Protein AF-A0A8J1V0T8-F1 (afdb_monomer)

InterPro domains:
  IPR032675 Leucine-rich repeat domain superfamily [G3DSA:3.80.10.10] (2-224)

Solvent-accessible surface area (backbone atoms only — not comparable to full-atom values): 11042 Å² total; per-residue (Å²): 127,80,74,73,90,74,72,91,70,73,54,77,48,78,46,81,47,72,67,33,74,65,54,63,80,52,78,72,51,60,37,37,42,37,42,39,40,34,48,22,57,36,51,40,60,49,50,54,42,52,37,38,40,38,41,39,41,34,50,22,54,38,51,34,52,46,49,52,44,52,35,40,39,36,42,37,42,35,51,21,59,38,48,36,51,46,51,54,50,55,36,40,41,37,43,38,40,34,49,25,59,44,60,42,63,50,52,58,49,50,38,40,41,37,43,36,41,34,52,23,64,47,48,54,58,49,47,48,43,51,34,40,41,38,42,38,42,34,52,20,61,41,50,35,52,47,52,52,44,54,34,40,40,37,41,38,42,34,51,20,56,41,51,38,54,48,51,53,46,51,37,41,39,38,40,37,40,34,49,18,60,41,52,34,55,46,54,57,45,51,36,40,39,38,41,38,41,34,49,18,50,47,80,53,62,80,54,75,74,68,69,47,80,46,78,47,83,43,73,52,52,79,79,127

Sequence (224 aa):
MPLPDIPPWRQYLTILLLSNASTPDIPPWRQYLTILLLSNASTPDIPPWRQYLTILLLSNASTPDIPPWRQYLTILLLSNASTPDIPPWRQYLTILLLSNASMPDIPPWTQYLTILLLSNASTPDIPLWRQYLTILLLNNASTPDIPPWTQYLTILLLSNASTPDIPPWRQYLTILLLSNASTPDIPPWRQYLTILLLSNASTPDIPPWRQYLTNLLLSNASTR

Nearest PDB structures (foldseek):
  5awf-assembly1_B  TM=2.186E-01  e=8.336E+00  Escherichia coli K-12

Radius of gyration: 19.91 Å; Cα contacts (8 Å, |Δi|>4): 647; chains: 1; bounding box: 46×31×64 Å

pLDDT: mean 73.82, std 11.01, range [31.2, 89.56]

Structure (mmCIF, N/CA/C/O backbone):
data_AF-A0A8J1V0T8-F1
#
_entry.id   AF-A0A8J1V0T8-F1
#
loop_
_atom_site.group_PDB
_atom_site.id
_atom_site.type_symbol
_atom_site.label_atom_id
_atom_site.label_alt_id
_atom_site.label_comp_id
_atom_site.label_asym_id
_atom_site.label_entity_id
_atom_site.label_seq_id
_atom_site.pdbx_PDB_ins_code
_atom_site.Cartn_x
_atom_site.Cartn_y
_atom_site.Cartn_z
_atom_site.occupancy
_atom_site.B_iso_or_equiv
_atom_site.auth_seq_id
_atom_site.auth_comp_id
_atom_site.auth_asym_id
_atom_site.auth_atom_id
_atom_site.pdbx_PDB_model_num
ATOM 1 N N . MET A 1 1 ? 24.627 4.410 -25.946 1.00 34.97 1 MET A N 1
ATOM 2 C CA . MET A 1 1 ? 25.014 3.127 -26.574 1.00 34.97 1 MET A CA 1
ATOM 3 C C . MET A 1 1 ? 23.747 2.285 -26.638 1.00 34.97 1 MET A C 1
ATOM 5 O O . MET A 1 1 ? 23.147 2.112 -25.584 1.00 34.97 1 MET A O 1
ATOM 9 N N . PRO A 1 2 ? 23.246 1.901 -27.825 1.00 41.16 2 PRO A N 1
ATOM 10 C CA . PRO A 1 2 ? 22.013 1.119 -27.917 1.00 41.16 2 PRO A CA 1
ATOM 11 C C . PRO A 1 2 ? 22.216 -0.258 -27.270 1.00 41.16 2 PRO A C 1
ATOM 13 O O . PRO A 1 2 ? 23.318 -0.809 -27.331 1.00 41.16 2 PRO A O 1
ATOM 16 N N . LEU A 1 3 ? 21.173 -0.789 -26.621 1.00 49.34 3 LEU A N 1
ATOM 17 C CA . LEU A 1 3 ? 21.166 -2.180 -26.161 1.00 49.34 3 LEU A CA 1
ATOM 18 C C . LEU A 1 3 ? 21.392 -3.089 -27.386 1.00 49.34 3 LEU A C 1
ATOM 20 O O . LEU A 1 3 ? 20.772 -2.846 -28.422 1.00 49.34 3 LEU A O 1
ATOM 24 N N . PRO A 1 4 ? 22.276 -4.103 -27.310 1.00 51.56 4 PRO A N 1
ATOM 25 C CA . PRO A 1 4 ? 22.381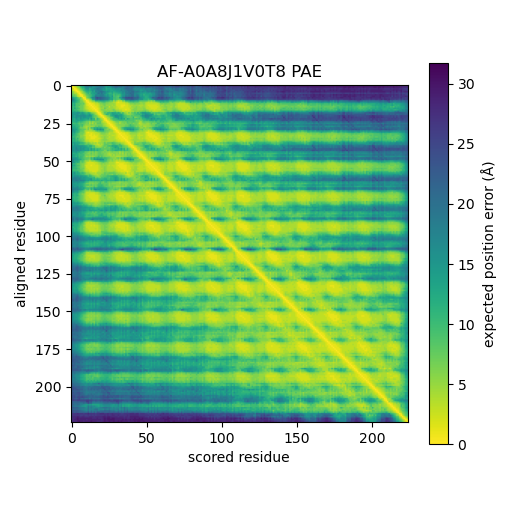 -5.103 -28.369 1.00 51.56 4 PRO A CA 1
ATOM 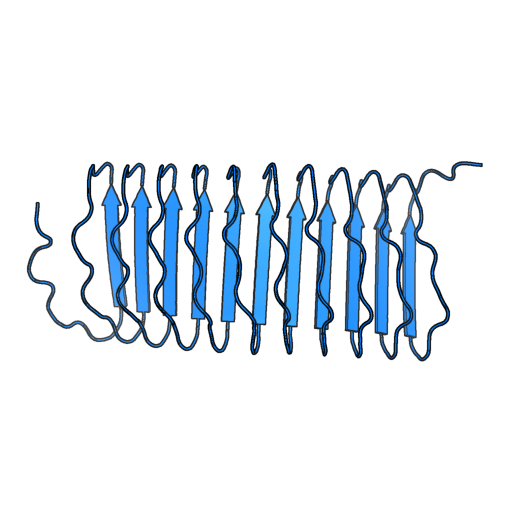26 C C . PRO A 1 4 ? 21.017 -5.776 -28.571 1.00 51.56 4 PRO A C 1
ATOM 28 O O . PRO A 1 4 ? 20.301 -5.973 -27.589 1.00 51.56 4 PRO A O 1
ATOM 31 N N . ASP A 1 5 ? 20.670 -6.122 -29.818 1.00 50.19 5 ASP A N 1
ATOM 32 C CA . ASP A 1 5 ? 19.409 -6.795 -30.163 1.00 50.19 5 ASP A CA 1
ATOM 33 C C . ASP A 1 5 ? 19.173 -7.992 -29.233 1.00 50.19 5 ASP A C 1
ATOM 35 O O . ASP A 1 5 ? 19.843 -9.024 -29.323 1.00 50.19 5 ASP A O 1
ATOM 39 N N . ILE A 1 6 ? 18.240 -7.834 -28.290 1.00 56.62 6 ILE A N 1
ATOM 40 C CA . ILE A 1 6 ? 17.937 -8.852 -27.288 1.00 56.62 6 ILE A CA 1
ATOM 41 C C . ILE A 1 6 ? 17.036 -9.890 -27.971 1.00 56.62 6 ILE A C 1
ATOM 43 O O . ILE A 1 6 ? 15.922 -9.540 -28.377 1.00 56.62 6 ILE A O 1
ATOM 47 N N . PRO A 1 7 ? 17.455 -11.165 -28.101 1.00 55.12 7 PRO A N 1
ATOM 48 C CA . PRO A 1 7 ? 16.582 -12.192 -28.650 1.00 55.12 7 PRO A CA 1
ATOM 49 C C . PRO A 1 7 ? 15.299 -12.304 -27.811 1.00 55.12 7 PRO A C 1
ATOM 51 O O . PRO A 1 7 ? 15.305 -11.966 -26.626 1.00 55.12 7 PRO A O 1
ATOM 54 N N . PRO A 1 8 ? 14.180 -12.791 -28.370 1.00 54.75 8 PRO A N 1
ATOM 55 C CA . PRO A 1 8 ? 12.944 -12.955 -27.618 1.00 54.75 8 PRO A CA 1
ATOM 56 C C . PRO A 1 8 ? 13.091 -14.116 -26.624 1.00 54.75 8 PRO A C 1
ATOM 58 O O . PRO A 1 8 ? 12.625 -15.229 -26.883 1.00 54.75 8 PRO A O 1
ATOM 61 N N . TRP A 1 9 ? 13.749 -13.895 -25.483 1.00 55.31 9 TRP A N 1
ATOM 62 C CA . TRP A 1 9 ? 13.723 -14.881 -24.413 1.00 55.31 9 TRP A CA 1
ATOM 63 C C . TRP A 1 9 ? 12.340 -14.898 -23.769 1.00 55.31 9 TRP A C 1
ATOM 65 O O . TRP A 1 9 ? 11.585 -13.926 -23.768 1.00 55.31 9 TRP A O 1
ATOM 75 N N . ARG A 1 10 ? 11.932 -16.081 -23.318 1.00 61.25 10 ARG A N 1
ATOM 76 C CA . ARG A 1 10 ? 10.531 -16.325 -22.956 1.00 61.25 10 ARG A CA 1
ATOM 77 C C . ARG A 1 10 ? 10.289 -16.393 -21.455 1.00 61.25 10 ARG A C 1
ATOM 79 O O . ARG A 1 10 ? 9.127 -16.451 -21.071 1.00 61.25 10 ARG A O 1
ATOM 86 N N . GLN A 1 11 ? 11.344 -16.377 -20.637 1.00 70.88 11 GLN A N 1
ATOM 87 C CA . GLN A 1 11 ? 11.239 -16.690 -19.210 1.00 70.88 11 GLN A CA 1
ATOM 88 C C . GLN A 1 11 ? 11.793 -15.583 -18.303 1.00 70.88 11 GLN A C 1
ATOM 90 O O . GLN A 1 11 ? 11.005 -14.895 -17.663 1.00 70.88 11 GLN A O 1
ATOM 95 N N . TYR A 1 12 ? 13.104 -15.329 -18.290 1.00 77.44 12 TYR A N 1
ATOM 96 C CA . TYR A 1 12 ? 13.721 -14.371 -17.359 1.00 77.44 12 TYR A CA 1
ATOM 97 C C . TYR A 1 12 ? 14.593 -13.355 -18.095 1.00 77.44 12 TYR A C 1
ATOM 99 O O . TYR A 1 12 ? 15.420 -13.747 -18.916 1.00 77.44 12 TYR A O 1
ATOM 107 N N . LEU A 1 13 ? 14.413 -12.070 -17.792 1.00 79.31 13 LEU A N 1
ATOM 108 C CA . LEU A 1 13 ? 15.275 -10.985 -18.254 1.00 79.31 13 LEU A CA 1
ATOM 109 C C . LEU A 1 13 ? 15.680 -10.116 -17.065 1.00 79.31 13 LEU A C 1
ATOM 111 O O . LEU A 1 13 ? 14.826 -9.671 -16.301 1.00 79.31 13 LEU A O 1
ATOM 115 N N . THR A 1 14 ? 16.977 -9.847 -16.950 1.00 83.25 14 THR A N 1
ATOM 116 C CA . THR A 1 14 ? 17.525 -8.882 -15.995 1.00 83.25 14 THR A CA 1
ATOM 117 C C . THR A 1 14 ? 18.256 -7.798 -16.768 1.00 83.25 14 THR A C 1
ATOM 119 O O . THR A 1 14 ? 19.104 -8.101 -17.605 1.00 83.25 14 THR A O 1
ATOM 122 N N . ILE A 1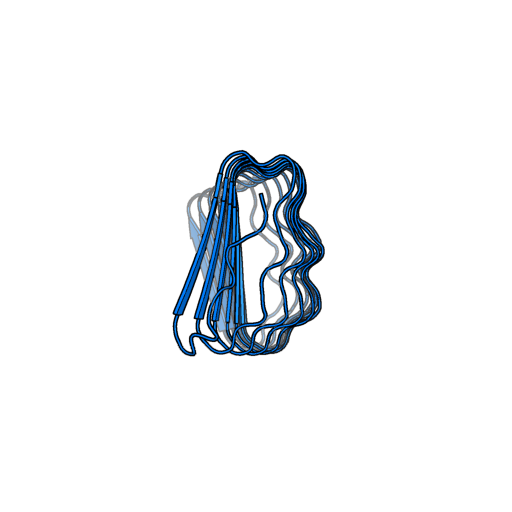 15 ? 17.935 -6.543 -16.477 1.00 79.81 15 ILE A N 1
ATOM 123 C CA . ILE A 1 15 ? 18.552 -5.361 -17.075 1.00 79.81 15 ILE A CA 1
ATOM 124 C C . ILE A 1 15 ? 19.259 -4.592 -15.966 1.00 79.81 15 ILE A C 1
ATOM 126 O O . ILE A 1 15 ? 18.649 -4.278 -14.947 1.00 79.81 15 ILE A O 1
ATOM 130 N N . LEU A 1 16 ? 20.540 -4.292 -16.176 1.00 83.31 16 LEU A N 1
ATOM 131 C CA . LEU A 1 16 ? 21.367 -3.494 -15.277 1.00 83.31 16 LEU A CA 1
ATOM 132 C C . LEU A 1 16 ? 21.910 -2.286 -16.038 1.00 83.31 16 LEU A C 1
ATOM 134 O O . LEU A 1 16 ? 22.607 -2.457 -17.037 1.00 83.31 16 LEU A O 1
ATOM 138 N N . LEU A 1 17 ? 21.618 -1.080 -15.552 1.00 77.81 17 LEU A N 1
ATOM 139 C CA . LEU A 1 17 ? 22.118 0.171 -16.121 1.00 77.81 17 LEU A CA 1
ATOM 140 C C . LEU A 1 17 ? 22.747 1.031 -15.019 1.00 77.81 17 LEU A C 1
ATOM 142 O O . LEU A 1 17 ? 22.107 1.355 -14.016 1.00 77.81 17 LEU A O 1
ATOM 146 N N . LEU A 1 18 ? 24.010 1.395 -15.230 1.00 79.50 18 LEU A N 1
ATOM 147 C CA . LEU A 1 18 ? 24.862 2.116 -14.286 1.00 79.50 18 LEU A CA 1
ATOM 148 C C . LEU A 1 18 ? 25.270 3.462 -14.888 1.00 79.50 18 LEU A C 1
ATOM 150 O O . LEU A 1 18 ? 25.819 3.484 -15.988 1.00 79.50 18 LEU A O 1
ATOM 154 N N . SER A 1 19 ? 25.061 4.552 -14.148 1.00 72.50 19 SER A N 1
ATOM 155 C CA . SER A 1 19 ? 25.660 5.868 -14.420 1.00 72.50 19 SER A CA 1
ATOM 156 C C . SER A 1 19 ? 25.412 6.410 -15.836 1.00 72.50 19 SER A C 1
ATOM 158 O O . SER A 1 19 ? 26.300 6.998 -16.453 1.00 72.50 19 SER A O 1
ATOM 160 N N . ASN A 1 20 ? 24.203 6.221 -16.365 1.00 64.31 20 ASN A N 1
ATOM 161 C CA . ASN A 1 20 ? 23.814 6.708 -17.681 1.00 64.31 20 ASN A CA 1
ATOM 162 C C . ASN A 1 20 ? 23.100 8.065 -17.598 1.00 64.31 20 ASN A C 1
ATOM 164 O O . ASN A 1 20 ? 22.261 8.313 -16.729 1.00 64.31 20 ASN A O 1
ATOM 168 N N . ALA A 1 21 ? 23.390 8.934 -18.571 1.00 55.94 21 ALA A N 1
ATOM 169 C CA . ALA A 1 21 ? 22.631 10.169 -18.774 1.00 55.94 21 ALA A CA 1
ATOM 170 C C . ALA A 1 21 ? 21.204 9.877 -19.282 1.00 55.94 21 ALA A C 1
ATOM 172 O O . ALA A 1 21 ? 20.248 10.522 -18.851 1.00 55.94 21 ALA A O 1
ATOM 173 N N . SER A 1 22 ? 21.071 8.871 -20.154 1.00 55.91 22 SER A N 1
ATOM 174 C CA . SER A 1 22 ? 19.808 8.330 -20.657 1.00 55.91 22 SER A CA 1
ATOM 175 C C . SER A 1 22 ? 19.930 6.828 -20.905 1.00 55.91 22 SER A C 1
ATOM 177 O O . SER A 1 22 ? 21.005 6.299 -21.199 1.00 55.91 22 SER A O 1
ATOM 179 N N . THR A 1 23 ? 18.817 6.128 -20.755 1.00 56.41 23 THR A N 1
ATOM 180 C CA . THR A 1 23 ? 18.730 4.668 -20.825 1.00 56.41 23 THR A CA 1
ATOM 181 C C . THR A 1 23 ? 17.973 4.260 -22.097 1.00 56.41 23 THR A C 1
ATOM 183 O O . THR A 1 23 ? 17.084 4.997 -22.517 1.00 56.41 23 THR A O 1
ATOM 186 N N . PRO A 1 24 ? 18.340 3.156 -22.777 1.00 59.44 24 PRO A N 1
ATOM 187 C CA . PRO A 1 24 ? 17.661 2.749 -24.006 1.00 59.44 24 PRO A CA 1
ATOM 188 C C . PRO A 1 24 ? 16.328 2.047 -23.710 1.00 59.44 24 PRO A C 1
ATOM 190 O O . PRO A 1 24 ? 16.180 1.438 -22.648 1.00 59.44 24 PRO A O 1
ATOM 193 N N . ASP A 1 25 ? 15.404 2.086 -24.676 1.00 64.44 25 ASP A N 1
ATOM 194 C CA . ASP A 1 25 ? 14.093 1.435 -24.574 1.00 64.44 25 ASP A CA 1
ATOM 195 C C . ASP A 1 25 ? 14.219 -0.060 -24.267 1.00 64.44 25 ASP A C 1
ATOM 197 O O . ASP A 1 25 ? 15.023 -0.792 -24.857 1.00 64.44 25 ASP A O 1
ATOM 201 N N . ILE A 1 26 ? 13.385 -0.523 -23.339 1.00 66.94 26 ILE A N 1
ATOM 202 C CA . ILE A 1 26 ? 13.341 -1.922 -22.924 1.00 66.94 26 ILE A CA 1
ATOM 203 C C . ILE A 1 26 ? 12.319 -2.660 -23.811 1.00 66.94 26 ILE A C 1
ATOM 205 O O . ILE A 1 26 ? 11.190 -2.190 -23.958 1.00 66.94 26 ILE A O 1
ATOM 209 N N . PRO A 1 27 ? 12.654 -3.821 -24.408 1.00 65.81 27 PRO A N 1
ATOM 210 C CA . PRO A 1 27 ? 11.703 -4.578 -25.219 1.00 65.81 27 PRO A CA 1
ATOM 211 C C . PRO A 1 27 ? 10.632 -5.276 -24.357 1.00 65.81 27 PRO A C 1
ATOM 213 O O . PRO A 1 27 ? 10.896 -5.656 -23.213 1.00 65.81 27 PRO A O 1
ATOM 216 N N . PRO A 1 28 ? 9.419 -5.512 -24.895 1.00 65.06 28 PRO A N 1
ATOM 217 C CA . PRO A 1 28 ? 8.331 -6.136 -24.147 1.00 65.06 28 PRO A CA 1
ATOM 218 C C . PRO A 1 28 ? 8.666 -7.570 -23.720 1.00 65.06 28 PRO A C 1
ATOM 220 O O . PRO A 1 28 ? 9.146 -8.380 -24.515 1.00 65.06 28 PRO A O 1
ATOM 223 N N . TRP A 1 29 ? 8.320 -7.918 -22.475 1.00 68.12 29 TRP A N 1
ATOM 224 C CA . TRP A 1 29 ? 8.594 -9.233 -21.891 1.00 68.12 29 TRP A CA 1
ATOM 225 C C . TRP A 1 29 ? 7.352 -9.926 -21.328 1.00 68.12 29 TRP A C 1
ATOM 227 O O . TRP A 1 29 ? 6.363 -9.292 -20.958 1.00 68.12 29 TRP A O 1
ATOM 237 N N . ARG A 1 30 ? 7.377 -11.266 -21.268 1.00 64.94 30 ARG A N 1
ATOM 238 C CA . ARG A 1 30 ? 6.175 -12.061 -20.957 1.00 64.94 30 ARG A CA 1
ATOM 239 C C . ARG A 1 30 ? 6.098 -12.617 -19.541 1.00 64.94 30 ARG A C 1
ATOM 241 O O . ARG A 1 30 ? 4.980 -12.716 -19.043 1.00 64.94 30 ARG A O 1
ATOM 248 N N . GLN A 1 31 ? 7.212 -12.993 -18.921 1.00 76.94 31 GLN A N 1
ATOM 249 C CA . GLN A 1 31 ? 7.182 -13.726 -17.649 1.00 76.94 31 GLN A CA 1
ATOM 250 C C . GLN A 1 31 ? 7.846 -12.941 -16.517 1.00 76.94 31 GLN A C 1
ATOM 252 O O . GLN A 1 31 ? 7.138 -12.258 -15.783 1.00 76.94 31 GLN A O 1
ATOM 257 N N . TYR A 1 32 ? 9.173 -12.975 -16.406 1.00 81.88 32 TYR A N 1
ATOM 258 C CA . TYR A 1 32 ? 9.901 -12.315 -15.323 1.00 81.88 32 TYR A CA 1
ATOM 259 C C . TYR A 1 32 ? 10.854 -11.263 -15.874 1.00 81.88 32 TYR A C 1
ATOM 261 O O . TYR A 1 32 ? 11.729 -11.584 -16.681 1.00 81.88 32 TYR A O 1
ATOM 269 N N . LEU A 1 33 ? 10.680 -10.023 -15.429 1.00 82.12 33 LEU A N 1
ATOM 270 C CA . LEU A 1 33 ? 11.567 -8.910 -15.734 1.00 82.12 33 LEU A CA 1
ATOM 271 C C . LEU A 1 33 ? 12.107 -8.325 -14.425 1.00 82.12 33 LEU A C 1
ATOM 273 O O . LEU A 1 33 ? 11.351 -8.092 -13.484 1.00 82.12 33 LEU A O 1
ATOM 277 N N . THR A 1 34 ? 13.411 -8.083 -14.378 1.00 85.88 34 THR A N 1
ATOM 278 C CA . THR A 1 34 ? 14.071 -7.341 -13.303 1.00 85.88 34 THR A CA 1
ATOM 279 C C . THR A 1 34 ? 14.832 -6.179 -13.919 1.00 85.88 34 THR A C 1
ATOM 281 O O . THR A 1 34 ? 15.655 -6.384 -14.809 1.00 85.88 34 THR A O 1
ATOM 284 N N . ILE A 1 35 ? 14.575 -4.965 -13.444 1.00 82.38 35 ILE A N 1
ATOM 285 C CA . ILE A 1 35 ? 15.247 -3.746 -13.892 1.00 82.38 35 ILE A CA 1
ATOM 286 C C . ILE A 1 35 ? 16.001 -3.153 -12.704 1.00 82.38 35 ILE A C 1
ATOM 288 O O . ILE A 1 35 ? 15.405 -2.895 -11.660 1.00 82.38 35 ILE A O 1
ATOM 292 N N . LEU A 1 36 ? 17.303 -2.929 -12.875 1.00 85.94 36 LEU A N 1
ATOM 293 C CA . LEU A 1 36 ? 18.188 -2.314 -11.892 1.00 85.94 36 LEU A CA 1
ATOM 294 C C . LEU A 1 36 ? 18.843 -1.063 -12.488 1.00 85.94 36 LEU A C 1
ATOM 296 O O . LEU A 1 36 ? 19.663 -1.173 -13.400 1.00 85.94 36 LEU A O 1
ATOM 300 N N . LEU A 1 37 ? 18.491 0.115 -11.967 1.00 81.75 37 LEU A N 1
ATOM 301 C CA . LEU A 1 37 ? 18.995 1.412 -12.433 1.00 81.75 37 LEU A CA 1
ATOM 302 C C . LEU A 1 37 ? 19.724 2.133 -11.292 1.00 81.75 37 LEU A C 1
ATOM 304 O O . LEU A 1 37 ? 19.101 2.505 -10.295 1.00 81.75 37 LEU A O 1
ATOM 308 N N . LEU A 1 38 ? 21.026 2.366 -11.465 1.00 83.31 38 LEU A N 1
ATOM 309 C CA . LEU A 1 38 ? 21.890 3.019 -10.480 1.00 83.31 38 LEU A CA 1
ATOM 310 C C . LEU A 1 38 ? 22.416 4.367 -10.990 1.00 83.31 38 LEU A C 1
ATOM 312 O O . LEU A 1 38 ? 23.092 4.408 -12.020 1.00 83.31 38 LEU A O 1
ATOM 316 N N . SER A 1 39 ? 22.183 5.439 -10.230 1.00 80.31 39 SER A N 1
ATOM 317 C CA . SER A 1 39 ? 22.779 6.767 -10.455 1.00 80.31 39 SER A CA 1
ATOM 318 C C . SER A 1 39 ? 22.534 7.342 -11.858 1.00 80.31 39 SER A C 1
ATOM 320 O O . SER A 1 39 ? 23.442 7.882 -12.489 1.00 80.31 39 SER A O 1
ATOM 322 N N . ASN A 1 40 ? 21.311 7.201 -12.363 1.00 70.25 40 ASN A N 1
ATOM 323 C CA . ASN A 1 40 ? 20.876 7.695 -13.664 1.00 70.25 40 ASN A CA 1
ATOM 324 C C . ASN A 1 40 ? 20.128 9.029 -13.525 1.00 70.25 40 ASN A C 1
ATOM 326 O O . ASN A 1 40 ? 19.323 9.227 -12.609 1.00 70.25 40 ASN A O 1
ATOM 330 N N . ALA A 1 41 ? 20.368 9.943 -14.467 1.00 64.31 41 ALA A N 1
ATOM 331 C CA . ALA A 1 41 ? 19.664 11.227 -14.509 1.00 64.31 41 ALA A CA 1
ATOM 332 C C . ALA A 1 41 ? 18.211 11.066 -14.992 1.00 64.31 41 ALA A C 1
ATOM 334 O O . ALA A 1 41 ? 17.302 11.684 -14.435 1.00 64.31 41 ALA A O 1
ATOM 335 N N . SER A 1 42 ? 18.007 10.205 -15.996 1.00 62.22 42 SER A N 1
ATOM 336 C CA . SER A 1 42 ? 16.708 9.853 -16.576 1.00 62.22 42 SER A CA 1
ATOM 337 C C . SER A 1 42 ? 16.604 8.351 -16.842 1.00 62.22 42 SER A C 1
ATOM 339 O O . SER A 1 42 ? 17.592 7.678 -17.158 1.00 62.22 42 SER A O 1
ATOM 341 N N . THR A 1 43 ? 15.402 7.815 -16.671 1.00 61.62 43 THR A N 1
ATOM 342 C CA . THR A 1 43 ? 15.086 6.384 -16.775 1.00 61.62 43 THR A CA 1
ATOM 343 C C . THR A 1 43 ? 14.089 6.162 -17.919 1.00 61.62 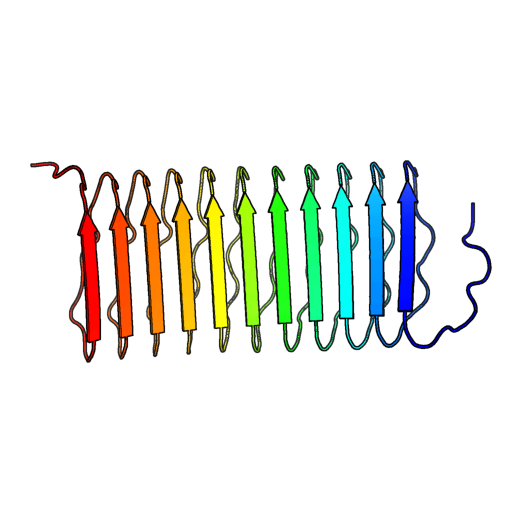43 THR A C 1
ATOM 345 O O . THR A 1 43 ? 13.383 7.107 -18.270 1.00 61.62 43 THR A O 1
ATOM 348 N N . PRO A 1 44 ? 14.071 4.983 -18.568 1.00 62.12 44 PRO A N 1
ATOM 349 C CA . PRO A 1 44 ? 13.345 4.794 -19.816 1.00 62.12 44 PRO A CA 1
ATOM 350 C C . PRO A 1 44 ? 11.920 4.333 -1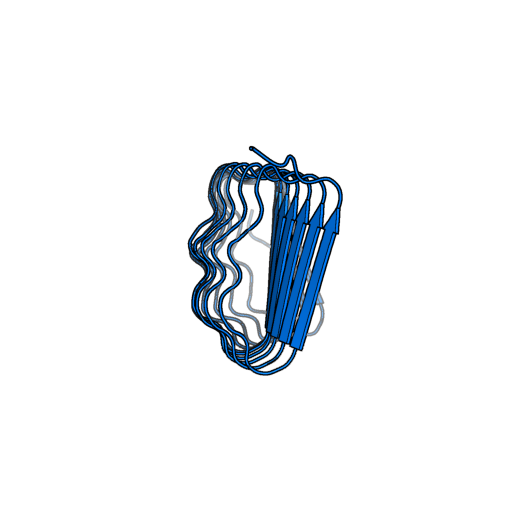9.528 1.00 62.12 44 PRO A C 1
ATOM 352 O O . PRO A 1 44 ? 11.687 3.664 -18.517 1.00 62.12 44 PRO A O 1
ATOM 355 N N . ASP A 1 45 ? 10.996 4.587 -20.451 1.00 65.81 45 ASP A N 1
ATOM 356 C CA . ASP A 1 45 ? 9.659 4.006 -20.367 1.00 65.81 45 ASP A CA 1
ATOM 357 C C . ASP A 1 45 ? 9.762 2.480 -20.298 1.00 65.81 45 ASP A C 1
ATOM 359 O O . ASP A 1 45 ? 10.400 1.812 -21.123 1.00 65.81 45 ASP A O 1
ATOM 363 N N . ILE A 1 46 ? 9.140 1.908 -19.271 1.00 68.56 46 ILE A N 1
ATOM 364 C CA . ILE A 1 46 ? 9.106 0.461 -19.106 1.00 68.56 46 ILE A CA 1
ATOM 365 C C . ILE A 1 46 ? 7.989 -0.068 -20.025 1.00 68.56 46 ILE A C 1
ATOM 367 O O . ILE A 1 46 ? 6.888 0.480 -20.034 1.00 68.56 46 ILE A O 1
ATOM 371 N N . PRO A 1 47 ? 8.209 -1.130 -20.821 1.00 66.56 47 PRO A N 1
ATOM 372 C CA . PRO A 1 47 ? 7.168 -1.714 -21.660 1.00 66.56 47 PRO A CA 1
ATOM 373 C C . PRO A 1 47 ? 6.190 -2.551 -20.821 1.00 66.56 47 PRO A C 1
ATOM 375 O O . PRO A 1 47 ? 6.582 -3.140 -19.811 1.00 66.56 47 PRO A O 1
ATOM 378 N N . PRO A 1 48 ? 4.925 -2.705 -21.244 1.00 66.25 48 PRO A N 1
ATOM 379 C CA . PRO A 1 48 ? 3.949 -3.507 -20.511 1.00 66.25 48 PRO A CA 1
ATOM 380 C C . PRO A 1 48 ? 4.379 -4.979 -20.389 1.00 66.25 48 PRO A C 1
ATOM 382 O O . PRO A 1 48 ? 4.748 -5.622 -21.376 1.00 66.25 48 PRO A O 1
ATOM 385 N N . TRP A 1 49 ? 4.247 -5.550 -19.187 1.00 70.94 49 TRP A N 1
ATOM 386 C CA . TRP A 1 49 ? 4.542 -6.960 -18.890 1.00 70.94 49 TRP A CA 1
ATOM 387 C C . TRP A 1 49 ? 3.316 -7.702 -18.343 1.00 70.94 49 TRP A C 1
ATOM 389 O O . TRP A 1 49 ? 2.299 -7.118 -17.959 1.00 70.94 49 TRP A O 1
ATOM 399 N N . ARG A 1 50 ? 3.385 -9.042 -18.334 1.00 65.19 50 ARG A N 1
ATOM 400 C CA . ARG A 1 50 ? 2.218 -9.884 -18.018 1.00 65.19 50 ARG A CA 1
ATOM 401 C C . ARG A 1 50 ? 2.245 -10.585 -16.666 1.00 65.19 50 ARG A C 1
ATOM 403 O O . ARG A 1 50 ? 1.155 -10.839 -16.163 1.00 65.19 50 ARG A O 1
ATOM 410 N N . GLN A 1 51 ? 3.403 -10.914 -16.098 1.00 80.00 51 GLN A N 1
ATOM 411 C CA . GLN A 1 51 ? 3.446 -11.698 -14.857 1.00 80.00 51 GLN A CA 1
ATOM 412 C C . GLN A 1 51 ? 4.196 -10.975 -13.739 1.00 80.00 51 GLN A C 1
ATOM 414 O O . GLN A 1 51 ? 3.541 -10.373 -12.895 1.00 80.00 51 GLN A O 1
ATOM 419 N N . TYR A 1 52 ? 5.527 -10.971 -13.749 1.00 84.44 52 TYR A N 1
ATOM 420 C CA . TYR A 1 52 ? 6.332 -10.446 -12.647 1.00 84.44 52 TYR A CA 1
ATOM 421 C C . TYR A 1 52 ? 7.279 -9.353 -13.134 1.00 84.44 52 TYR A C 1
ATOM 423 O O . TYR A 1 52 ? 8.072 -9.587 -14.049 1.00 84.44 52 TYR A O 1
ATOM 431 N N . LEU A 1 53 ? 7.220 -8.188 -12.491 1.00 83.94 53 LEU A N 1
ATOM 432 C CA . LEU A 1 53 ? 8.247 -7.160 -12.614 1.00 83.94 53 LEU A CA 1
ATOM 433 C C . LEU A 1 53 ? 8.811 -6.803 -11.247 1.00 83.94 53 LEU A C 1
ATOM 435 O O . LEU A 1 53 ? 8.066 -6.578 -10.294 1.00 83.94 53 LEU A O 1
ATOM 439 N N . THR A 1 54 ? 10.130 -6.675 -11.203 1.00 87.25 54 THR A N 1
ATOM 440 C CA . THR A 1 54 ? 10.849 -6.017 -10.119 1.00 87.25 54 THR A CA 1
ATOM 441 C C . THR A 1 54 ? 11.599 -4.816 -10.681 1.00 87.25 54 THR A C 1
ATOM 443 O O . THR A 1 54 ? 12.388 -4.965 -11.613 1.00 87.25 54 THR A O 1
ATOM 446 N N . ILE A 1 55 ? 11.379 -3.637 -10.106 1.00 84.69 55 ILE A N 1
ATOM 447 C CA . ILE A 1 55 ? 12.113 -2.409 -10.420 1.00 84.69 55 ILE A CA 1
ATOM 448 C C . ILE A 1 55 ? 12.905 -2.004 -9.179 1.00 84.69 55 ILE A C 1
ATOM 450 O O . ILE A 1 55 ? 12.330 -1.851 -8.103 1.00 84.69 55 ILE A O 1
ATOM 454 N N . LEU A 1 56 ? 14.210 -1.803 -9.336 1.00 87.81 56 LEU A N 1
ATOM 455 C CA . LEU A 1 56 ? 15.100 -1.284 -8.305 1.00 87.81 56 LEU A CA 1
ATOM 456 C C . LEU A 1 56 ? 15.816 -0.033 -8.831 1.00 87.81 56 LEU A C 1
ATOM 458 O O . LEU A 1 56 ? 16.611 -0.114 -9.769 1.00 87.81 56 LEU A O 1
ATOM 462 N N . LEU A 1 57 ? 15.524 1.119 -8.226 1.00 83.69 57 LEU A N 1
ATOM 463 C CA . LEU A 1 57 ? 16.062 2.431 -8.597 1.00 83.69 57 LEU A CA 1
ATOM 464 C C . LEU A 1 57 ? 16.817 3.028 -7.408 1.00 83.69 57 LEU A C 1
ATOM 466 O O . LEU A 1 57 ? 16.224 3.231 -6.347 1.00 83.69 57 LEU A O 1
ATOM 470 N N . LEU A 1 58 ? 18.096 3.345 -7.587 1.00 86.38 58 LEU A N 1
ATOM 471 C CA . LEU A 1 58 ? 18.947 3.871 -6.521 1.00 86.38 58 LEU A CA 1
ATOM 472 C C . LEU A 1 58 ? 19.684 5.135 -6.975 1.00 86.38 58 LEU A C 1
ATOM 474 O O . LEU A 1 58 ? 20.429 5.111 -7.957 1.00 86.38 58 LEU A O 1
ATOM 478 N N . SER A 1 59 ? 19.491 6.217 -6.218 1.00 82.62 59 SER A N 1
ATOM 479 C CA . SER A 1 59 ? 20.115 7.529 -6.416 1.00 82.62 59 SER A CA 1
ATOM 480 C C . SER A 1 59 ? 19.840 8.137 -7.796 1.00 82.62 59 SER A C 1
ATOM 482 O O . SER A 1 59 ? 20.728 8.722 -8.416 1.00 82.62 59 SER A O 1
ATOM 484 N N . ASN A 1 60 ? 18.618 7.970 -8.296 1.00 73.44 60 ASN A N 1
ATOM 485 C CA . ASN A 1 60 ? 18.145 8.506 -9.567 1.00 73.44 60 ASN A CA 1
ATOM 486 C C . ASN A 1 60 ? 17.395 9.830 -9.349 1.00 73.44 60 ASN A C 1
ATOM 488 O O . ASN A 1 60 ? 16.623 9.985 -8.399 1.00 73.44 60 ASN A O 1
ATOM 492 N N . ALA A 1 61 ? 17.602 10.788 -10.255 1.00 68.06 61 ALA A N 1
ATOM 493 C CA . ALA A 1 61 ? 16.937 12.091 -10.179 1.00 68.06 61 ALA A CA 1
ATOM 494 C C . ALA A 1 61 ? 15.466 12.016 -10.626 1.00 68.06 61 ALA A C 1
ATOM 496 O O . ALA A 1 61 ? 14.590 12.597 -9.983 1.00 68.06 61 ALA A O 1
ATOM 497 N N . SER A 1 62 ? 15.203 11.265 -11.701 1.00 65.38 62 SER A N 1
ATOM 498 C CA . SER A 1 62 ? 13.866 10.998 -12.240 1.00 65.38 62 SER A CA 1
ATOM 499 C C . SER A 1 62 ? 13.642 9.506 -12.462 1.00 65.38 62 SER A C 1
ATOM 501 O O . SER A 1 62 ? 14.564 8.760 -12.810 1.00 65.38 62 SER A O 1
ATOM 503 N N . THR A 1 63 ? 12.416 9.062 -12.209 1.00 64.44 63 THR A N 1
ATOM 504 C CA . THR A 1 63 ? 11.997 7.658 -12.287 1.00 64.44 63 THR A CA 1
ATOM 505 C C . THR A 1 63 ? 10.978 7.487 -13.417 1.00 64.44 63 THR A C 1
ATOM 507 O O . THR A 1 63 ? 10.333 8.470 -13.778 1.00 64.44 63 THR A O 1
ATOM 510 N N . PRO A 1 64 ? 10.880 6.296 -14.032 1.00 63.69 64 PRO A N 1
ATOM 511 C CA . PRO A 1 64 ? 10.177 6.146 -15.296 1.00 63.69 64 PRO A CA 1
ATOM 512 C C . PRO A 1 64 ? 8.707 5.867 -15.052 1.00 63.69 64 PRO A C 1
ATOM 514 O O . PRO A 1 64 ? 8.391 5.124 -14.120 1.00 63.69 64 PRO A O 1
ATOM 517 N N . ASP A 1 65 ? 7.833 6.351 -15.931 1.00 67.19 65 ASP A N 1
ATOM 518 C CA . ASP A 1 65 ? 6.432 5.956 -15.890 1.00 67.19 65 ASP A CA 1
ATOM 519 C C . ASP A 1 65 ? 6.326 4.435 -15.989 1.00 67.19 65 ASP A C 1
ATOM 521 O O . ASP A 1 65 ? 6.894 3.763 -16.862 1.00 67.19 65 ASP A O 1
ATOM 525 N N . ILE A 1 66 ? 5.612 3.871 -15.024 1.00 69.38 66 ILE A N 1
ATOM 526 C CA . ILE A 1 66 ? 5.402 2.439 -14.965 1.00 69.38 66 ILE A CA 1
ATOM 527 C C . ILE A 1 66 ? 4.190 2.141 -15.867 1.00 69.38 66 ILE A C 1
ATOM 529 O O . ILE A 1 66 ? 3.174 2.820 -15.773 1.00 69.38 66 ILE A O 1
ATOM 533 N N . PRO A 1 67 ? 4.233 1.150 -16.771 1.00 67.69 67 PRO A N 1
ATOM 534 C CA . PRO A 1 67 ? 3.091 0.750 -17.587 1.00 67.69 67 PRO A CA 1
ATOM 535 C C . PRO A 1 67 ? 2.170 -0.219 -16.821 1.00 67.69 67 PRO A C 1
ATOM 537 O O . PRO A 1 67 ? 2.584 -0.864 -15.852 1.00 67.69 67 PRO A O 1
ATOM 540 N N . PRO A 1 68 ? 0.904 -0.376 -17.247 1.00 67.31 68 PRO A N 1
ATOM 541 C CA . PRO A 1 68 ? -0.038 -1.265 -16.578 1.00 67.31 68 PRO A CA 1
ATOM 542 C C . PRO A 1 68 ? 0.445 -2.719 -16.553 1.00 67.31 68 PRO A C 1
ATOM 544 O O . PRO A 1 68 ? 0.900 -3.255 -17.569 1.00 67.31 68 PRO A O 1
ATOM 547 N N . TRP A 1 69 ? 0.230 -3.405 -15.428 1.00 71.50 69 TRP A N 1
ATOM 548 C CA . TRP A 1 69 ? 0.586 -4.816 -15.268 1.00 71.50 69 TRP A CA 1
ATOM 549 C C . TRP A 1 69 ? -0.554 -5.677 -14.744 1.00 71.50 69 TRP A C 1
ATOM 551 O O . TRP A 1 69 ? -1.592 -5.200 -14.277 1.00 71.50 69 TRP A O 1
ATOM 561 N N . ARG A 1 70 ? -0.380 -6.998 -14.870 1.00 66.81 70 ARG A N 1
ATOM 562 C CA . ARG A 1 70 ? -1.468 -7.952 -14.621 1.00 66.81 70 ARG A CA 1
ATOM 563 C C . ARG A 1 70 ? -1.355 -8.764 -13.341 1.00 66.81 70 ARG A C 1
ATOM 565 O O . ARG A 1 70 ? -2.411 -9.114 -12.826 1.00 66.81 70 ARG A O 1
ATOM 572 N N . GLN A 1 71 ? -0.160 -9.090 -12.850 1.00 82.31 71 GLN A N 1
ATOM 573 C CA . GLN A 1 71 ? -0.037 -9.975 -11.684 1.00 82.31 71 GLN A CA 1
ATOM 574 C C . GLN A 1 71 ? 0.787 -9.346 -10.561 1.00 82.31 71 GLN A C 1
ATOM 576 O O . GLN A 1 71 ? 0.198 -8.812 -9.629 1.00 82.31 71 GLN A O 1
ATOM 581 N N . TYR A 1 72 ? 2.114 -9.345 -10.656 1.00 85.44 72 TYR A N 1
ATOM 582 C CA . TYR A 1 72 ? 2.995 -8.936 -9.564 1.00 85.44 72 TYR A CA 1
ATOM 583 C C . TYR A 1 72 ? 3.919 -7.801 -9.997 1.00 85.44 72 TYR A C 1
ATOM 585 O O . TYR A 1 72 ? 4.582 -7.888 -11.037 1.00 85.44 72 TYR A O 1
ATOM 593 N N . LEU A 1 73 ? 3.980 -6.760 -9.172 1.00 84.69 73 LEU A N 1
ATOM 594 C CA . LEU A 1 73 ? 4.975 -5.703 -9.269 1.00 84.69 73 LEU A CA 1
ATOM 595 C C . LEU A 1 73 ? 5.618 -5.472 -7.903 1.00 84.69 73 LEU A C 1
ATOM 597 O O . LEU A 1 73 ? 4.925 -5.338 -6.896 1.00 84.69 73 LEU A O 1
ATOM 601 N N . THR A 1 74 ? 6.940 -5.382 -7.903 1.00 87.88 74 THR A N 1
ATOM 602 C CA . THR A 1 74 ? 7.731 -4.897 -6.778 1.00 87.88 74 THR A CA 1
ATOM 603 C C . THR A 1 74 ? 8.514 -3.674 -7.232 1.00 87.88 74 THR A C 1
ATOM 605 O O . THR A 1 74 ? 9.269 -3.753 -8.199 1.00 87.88 74 THR A O 1
ATOM 608 N N . ILE A 1 75 ? 8.355 -2.556 -6.529 1.00 85.56 75 ILE A N 1
ATOM 609 C CA . ILE A 1 75 ? 9.103 -1.320 -6.762 1.00 85.56 75 ILE A CA 1
ATOM 610 C C . ILE A 1 75 ? 9.940 -1.038 -5.519 1.00 85.56 75 ILE A C 1
ATOM 612 O O . ILE A 1 75 ? 9.405 -0.992 -4.412 1.00 85.56 75 ILE A O 1
ATOM 616 N N . LEU A 1 76 ? 11.240 -0.823 -5.703 1.00 88.38 76 LEU A N 1
ATOM 617 C CA . LEU A 1 76 ? 12.156 -0.402 -4.651 1.00 88.38 76 LEU A CA 1
ATOM 618 C C . LEU A 1 76 ? 12.892 0.862 -5.089 1.00 88.38 76 LEU A C 1
ATOM 620 O O . LEU A 1 76 ? 13.650 0.832 -6.058 1.00 88.38 76 LEU A O 1
ATOM 624 N N . LEU A 1 77 ? 12.668 1.965 -4.375 1.00 84.62 77 LEU A N 1
ATOM 625 C CA . LEU A 1 77 ? 13.274 3.268 -4.657 1.00 84.62 77 LEU A CA 1
ATOM 626 C C . LEU A 1 77 ? 14.078 3.730 -3.442 1.00 84.62 77 LEU A C 1
ATOM 628 O O . LEU A 1 77 ? 13.522 3.870 -2.349 1.00 84.62 77 LEU A O 1
ATOM 632 N N . LEU A 1 78 ? 15.365 3.994 -3.638 1.00 87.25 78 LEU A N 1
ATOM 633 C CA . LEU A 1 78 ? 16.281 4.417 -2.584 1.00 87.25 78 LEU A CA 1
ATOM 634 C C . LEU A 1 78 ? 16.959 5.735 -2.959 1.00 87.25 78 LEU A C 1
ATOM 636 O O . LEU A 1 78 ? 17.659 5.802 -3.968 1.00 87.25 78 LEU A O 1
ATOM 640 N N . SER A 1 79 ? 16.783 6.754 -2.115 1.00 83.12 79 SER A N 1
ATOM 641 C CA . SER A 1 79 ? 17.433 8.064 -2.252 1.00 83.12 79 SER A CA 1
ATOM 642 C C . SER A 1 79 ? 17.160 8.753 -3.597 1.00 83.12 79 SER A C 1
ATOM 644 O O . SER A 1 79 ? 18.040 9.390 -4.174 1.00 83.12 79 SER A O 1
ATOM 646 N N . ASN A 1 80 ? 15.939 8.612 -4.106 1.00 74.38 80 ASN A N 1
ATOM 647 C CA . ASN A 1 80 ? 15.471 9.225 -5.342 1.00 74.38 80 ASN A CA 1
ATOM 648 C C . ASN A 1 80 ? 14.734 10.539 -5.046 1.00 74.38 80 ASN A C 1
ATOM 650 O O . ASN A 1 80 ? 13.991 10.657 -4.066 1.00 74.38 80 ASN A O 1
ATOM 654 N N . ALA A 1 81 ? 14.937 11.533 -5.912 1.00 68.19 81 ALA A N 1
ATOM 655 C CA . ALA A 1 81 ? 14.338 12.859 -5.744 1.00 68.19 81 ALA A CA 1
ATOM 656 C C . ALA A 1 81 ? 12.854 12.893 -6.141 1.00 68.19 81 ALA A C 1
ATOM 658 O O . ALA A 1 81 ? 12.069 13.595 -5.512 1.00 68.19 81 ALA A O 1
ATOM 659 N N . SER A 1 82 ? 12.479 12.124 -7.163 1.00 66.19 82 SER A N 1
ATOM 660 C CA . SER A 1 82 ? 11.102 11.961 -7.633 1.00 66.19 82 SER A CA 1
ATOM 661 C C . SER A 1 82 ? 10.787 10.484 -7.838 1.00 66.19 82 SER A C 1
ATOM 663 O O . SER A 1 82 ? 11.682 9.663 -8.057 1.00 66.19 82 SER A O 1
ATOM 665 N N . THR A 1 83 ? 9.512 10.140 -7.733 1.00 65.12 83 THR A N 1
ATOM 666 C CA . THR A 1 83 ? 9.003 8.771 -7.816 1.00 65.12 83 THR A CA 1
ATOM 667 C C . THR A 1 83 ? 7.976 8.669 -8.947 1.00 65.12 83 THR A C 1
ATOM 669 O O . THR A 1 83 ? 7.396 9.690 -9.312 1.00 65.12 83 THR A O 1
ATOM 672 N N . PRO A 1 84 ? 7.806 7.483 -9.555 1.00 65.19 84 PRO A N 1
ATOM 673 C CA . PRO A 1 84 ? 7.125 7.381 -10.835 1.00 65.19 84 PRO A CA 1
ATOM 674 C C . PRO A 1 84 ? 5.632 7.205 -10.644 1.00 65.19 84 PRO A C 1
ATOM 676 O O . PRO A 1 84 ? 5.233 6.460 -9.746 1.00 65.19 84 PRO A O 1
ATOM 679 N N . ASP A 1 85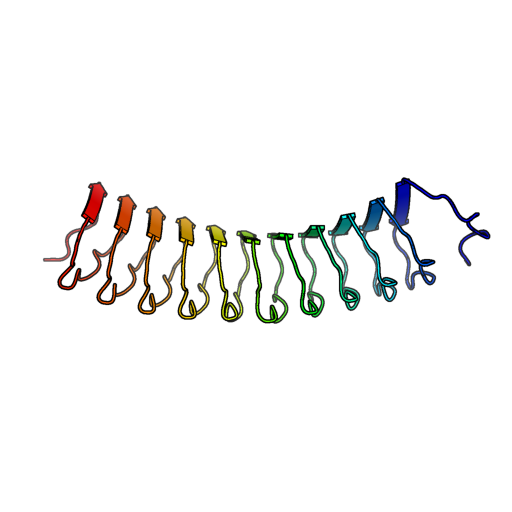 ? 4.822 7.781 -11.528 1.00 68.75 85 ASP A N 1
ATOM 680 C CA . ASP A 1 85 ? 3.390 7.514 -11.512 1.00 68.75 85 ASP A CA 1
ATOM 681 C C . ASP A 1 85 ? 3.142 6.015 -11.698 1.00 68.75 85 ASP A C 1
ATOM 683 O O . ASP A 1 85 ? 3.656 5.346 -12.604 1.00 68.75 85 ASP A O 1
ATOM 687 N N . ILE A 1 86 ? 2.367 5.464 -10.767 1.00 70.00 86 ILE A N 1
ATOM 688 C CA . ILE A 1 86 ? 2.027 4.051 -10.765 1.00 70.00 86 ILE A CA 1
ATOM 689 C C . ILE A 1 86 ? 0.691 3.921 -11.501 1.00 70.00 86 ILE A C 1
ATOM 691 O O . ILE A 1 86 ? -0.264 4.602 -11.152 1.00 70.00 86 ILE A O 1
ATOM 695 N N . PRO A 1 87 ? 0.559 3.058 -12.515 1.00 68.62 87 PRO A N 1
ATOM 696 C CA . PRO A 1 87 ? -0.701 2.829 -13.210 1.00 68.62 87 PRO A CA 1
ATOM 697 C C . PRO A 1 87 ? -1.562 1.789 -12.477 1.00 68.62 87 PRO A C 1
ATOM 699 O O . PRO A 1 87 ? -1.072 1.046 -11.623 1.00 68.62 87 PRO A O 1
ATOM 702 N N . PRO A 1 88 ? -2.859 1.678 -12.815 1.00 67.38 88 PRO A N 1
ATOM 703 C CA . PRO A 1 88 ? -3.746 0.701 -12.195 1.00 67.38 88 PRO A CA 1
ATOM 704 C C . PRO A 1 88 ? -3.262 -0.743 -12.387 1.00 67.38 88 PRO A C 1
ATOM 706 O O . PRO A 1 88 ? -2.837 -1.131 -13.481 1.00 67.38 88 PRO A O 1
ATOM 709 N N . TRP A 1 89 ? -3.437 -1.577 -11.359 1.00 71.44 89 TRP A N 1
ATOM 710 C CA . TRP A 1 89 ? -3.053 -2.992 -11.389 1.00 71.44 89 TRP A CA 1
ATOM 711 C C . TRP A 1 89 ? -4.125 -3.942 -10.869 1.00 71.44 89 TRP A C 1
ATOM 713 O O . TRP A 1 89 ? -5.158 -3.544 -10.323 1.00 71.44 89 TRP A O 1
ATOM 723 N N . ARG A 1 90 ? -3.887 -5.244 -11.083 1.00 66.31 90 ARG A N 1
ATOM 724 C CA . ARG A 1 90 ? -4.915 -6.278 -10.894 1.00 66.31 90 ARG A CA 1
ATOM 725 C C . ARG A 1 90 ? -4.730 -7.232 -9.719 1.00 66.31 90 ARG A C 1
ATOM 727 O O . ARG A 1 90 ? -5.735 -7.772 -9.270 1.00 66.31 90 ARG A O 1
ATOM 734 N N . GLN A 1 91 ? -3.509 -7.505 -9.254 1.00 82.62 91 GLN A N 1
ATOM 735 C CA . GLN A 1 91 ? -3.320 -8.511 -8.198 1.00 82.62 91 GLN A CA 1
ATOM 736 C C . GLN A 1 91 ? -2.429 -8.021 -7.058 1.00 82.62 91 GLN A C 1
ATOM 738 O O . GLN A 1 91 ? -2.956 -7.632 -6.021 1.00 82.62 91 GLN A O 1
ATOM 743 N N . TYR A 1 92 ? -1.110 -7.998 -7.238 1.00 85.19 92 TYR A N 1
ATOM 744 C CA . TYR A 1 92 ? -0.161 -7.726 -6.161 1.00 85.19 92 TYR A CA 1
ATOM 745 C C . TYR A 1 92 ? 0.768 -6.574 -6.522 1.00 85.19 92 TYR A C 1
ATOM 747 O O . TYR A 1 92 ? 1.380 -6.559 -7.596 1.00 85.19 92 TYR A O 1
ATOM 755 N N . LEU A 1 93 ? 0.894 -5.642 -5.586 1.00 84.44 93 LEU A N 1
ATOM 756 C CA . LEU A 1 93 ? 1.892 -4.588 -5.613 1.00 84.44 93 LEU A CA 1
ATOM 757 C C . LEU A 1 93 ? 2.619 -4.543 -4.273 1.00 84.44 93 LEU A C 1
ATOM 759 O O . LEU A 1 93 ? 1.995 -4.613 -3.214 1.00 84.44 93 LEU A O 1
ATOM 763 N N . THR A 1 94 ? 3.933 -4.393 -4.339 1.00 87.81 94 THR A N 1
ATOM 764 C CA . THR A 1 94 ? 4.777 -4.050 -3.200 1.00 87.81 94 THR A CA 1
ATOM 765 C C . THR A 1 94 ? 5.576 -2.809 -3.562 1.00 87.81 94 THR A C 1
ATOM 767 O O . THR A 1 94 ? 6.295 -2.812 -4.560 1.00 87.81 94 THR A O 1
ATOM 770 N N . ILE A 1 95 ? 5.470 -1.763 -2.749 1.00 85.44 95 ILE A N 1
ATOM 771 C CA . ILE A 1 95 ? 6.239 -0.528 -2.900 1.00 85.44 95 ILE A CA 1
ATOM 772 C C . ILE A 1 95 ? 7.115 -0.363 -1.662 1.00 85.44 95 ILE A C 1
ATOM 774 O O . ILE A 1 95 ? 6.610 -0.371 -0.540 1.00 85.44 95 ILE A O 1
ATOM 778 N N . LEU A 1 96 ? 8.419 -0.199 -1.869 1.00 88.44 96 LEU A N 1
ATOM 779 C CA . LEU A 1 96 ? 9.395 0.087 -0.826 1.00 88.44 96 LEU A CA 1
ATOM 780 C C . LEU A 1 96 ? 10.152 1.371 -1.162 1.00 88.44 96 LEU A C 1
ATOM 782 O O . LEU A 1 96 ? 10.846 1.433 -2.176 1.00 88.44 96 LEU A O 1
ATOM 786 N N . LEU A 1 97 ? 10.044 2.376 -0.295 1.00 84.50 97 LEU A N 1
ATOM 787 C CA . LEU A 1 97 ? 10.635 3.697 -0.494 1.00 84.50 97 LEU A CA 1
ATOM 788 C C . LEU A 1 97 ? 11.453 4.103 0.720 1.00 84.50 97 LEU A C 1
ATOM 790 O O . LEU A 1 97 ? 10.928 4.178 1.832 1.00 84.50 97 LEU A O 1
ATOM 794 N N . LEU A 1 98 ? 12.726 4.398 0.487 1.00 87.12 98 LEU A N 1
ATOM 795 C CA . LEU A 1 98 ? 13.677 4.745 1.530 1.00 87.12 98 LEU A CA 1
ATOM 796 C C . LEU A 1 98 ? 14.357 6.074 1.207 1.00 87.12 98 LEU A C 1
ATOM 798 O O . LEU A 1 98 ? 15.030 6.196 0.183 1.00 87.12 98 LEU A O 1
ATOM 802 N N . SER A 1 99 ? 14.212 7.039 2.116 1.00 82.62 99 SER A N 1
ATOM 803 C CA . SER A 1 99 ? 14.864 8.351 2.040 1.00 82.62 99 SER A CA 1
ATOM 804 C C . SER A 1 99 ? 14.561 9.106 0.743 1.00 82.62 99 SER A C 1
ATOM 806 O O . SER A 1 99 ? 15.446 9.736 0.163 1.00 82.62 99 SER A O 1
ATOM 808 N N . ASN A 1 100 ? 13.316 9.025 0.278 1.00 73.62 100 ASN A N 1
ATOM 809 C CA . ASN A 1 100 ? 12.825 9.743 -0.892 1.00 73.62 100 ASN A CA 1
ATOM 810 C C . ASN A 1 100 ? 12.100 11.023 -0.456 1.00 73.62 100 ASN A C 1
ATOM 812 O O . ASN A 1 100 ? 11.443 11.064 0.588 1.00 73.62 100 ASN A O 1
ATOM 816 N N . ALA A 1 101 ? 12.224 12.077 -1.264 1.00 65.94 101 ALA A N 1
ATOM 817 C CA . ALA A 1 101 ? 11.626 13.377 -0.956 1.00 65.94 101 ALA A CA 1
ATOM 818 C C . ALA A 1 101 ? 10.100 13.386 -1.159 1.00 65.94 101 ALA A C 1
ATOM 820 O O . ALA A 1 101 ? 9.373 13.970 -0.352 1.00 65.94 101 ALA A O 1
ATOM 821 N N . SER A 1 102 ? 9.627 12.715 -2.210 1.00 63.22 102 SER A N 1
ATOM 822 C CA . SER A 1 102 ? 8.214 12.604 -2.569 1.00 63.22 102 SER A CA 1
ATOM 823 C C . SER A 1 102 ? 7.870 11.194 -3.041 1.00 63.22 102 SER A C 1
ATOM 825 O O . SER A 1 102 ? 8.730 10.434 -3.491 1.00 63.22 102 SER A O 1
ATOM 827 N N . MET A 1 103 ? 6.594 10.847 -2.931 1.00 65.06 103 MET A N 1
ATOM 828 C CA . MET A 1 103 ? 6.017 9.588 -3.391 1.00 65.06 103 MET A CA 1
ATOM 829 C C . MET A 1 103 ? 5.035 9.858 -4.543 1.00 65.06 103 MET A C 1
ATOM 831 O O . MET A 1 103 ? 4.503 10.967 -4.593 1.00 65.06 103 MET A O 1
ATOM 835 N N . PRO A 1 104 ? 4.751 8.875 -5.414 1.00 64.38 104 PRO A N 1
ATOM 836 C CA . PRO A 1 104 ? 3.821 9.069 -6.506 1.00 64.38 104 PRO A CA 1
ATOM 837 C C . PRO A 1 104 ? 2.398 8.794 -6.036 1.00 64.38 104 PRO A C 1
ATOM 839 O O . PRO A 1 104 ? 2.184 8.028 -5.085 1.00 64.38 104 PRO A O 1
ATOM 842 N N . ASP A 1 105 ? 1.430 9.359 -6.746 1.00 66.94 105 ASP A N 1
ATOM 843 C CA . ASP A 1 105 ? 0.035 9.010 -6.533 1.00 66.94 105 ASP A CA 1
ATOM 844 C C . ASP A 1 105 ? -0.164 7.530 -6.868 1.00 66.94 105 ASP A C 1
ATOM 846 O O . ASP A 1 105 ? 0.192 7.033 -7.942 1.00 66.94 105 ASP A O 1
ATOM 850 N N . ILE A 1 106 ? -0.725 6.793 -5.912 1.00 68.19 106 ILE A N 1
ATOM 851 C CA . ILE A 1 106 ? -1.067 5.393 -6.121 1.00 68.19 106 ILE A CA 1
ATOM 852 C C . ILE A 1 106 ? -2.510 5.356 -6.655 1.00 68.19 106 ILE A C 1
ATOM 854 O O . ILE A 1 106 ? -3.400 5.940 -6.044 1.00 68.19 106 ILE A O 1
ATOM 858 N N . PRO A 1 107 ? -2.802 4.664 -7.765 1.00 67.31 107 PRO A N 1
ATOM 859 C CA . PRO A 1 107 ? -4.148 4.557 -8.318 1.00 67.31 107 PRO A CA 1
ATOM 860 C C . PRO A 1 107 ? -4.988 3.475 -7.618 1.00 67.31 107 PRO A C 1
ATOM 862 O O . PRO A 1 107 ? -4.458 2.584 -6.948 1.00 67.31 107 PRO A O 1
ATOM 865 N N . PRO A 1 108 ? -6.319 3.488 -7.816 1.00 65.88 108 PRO A N 1
ATOM 866 C CA . PRO A 1 108 ? -7.226 2.540 -7.180 1.00 65.88 108 PRO A CA 1
ATOM 867 C C . PRO A 1 108 ? -6.962 1.054 -7.489 1.00 65.88 108 PRO A C 1
ATOM 869 O O . PRO A 1 108 ? -6.705 0.621 -8.614 1.00 65.88 108 PRO A O 1
ATOM 872 N N . TRP A 1 109 ? -7.113 0.295 -6.405 1.00 69.38 109 TRP A N 1
ATOM 873 C CA . TRP A 1 109 ? -6.877 -1.123 -6.147 1.00 69.38 109 TRP A CA 1
ATOM 874 C C . TRP A 1 109 ? -7.900 -2.216 -6.455 1.00 69.38 109 TRP A C 1
ATOM 876 O O . TRP A 1 109 ? -9.096 -2.007 -6.246 1.00 69.38 109 TRP A O 1
ATOM 886 N N . THR A 1 110 ? -7.455 -3.455 -6.723 1.00 63.00 110 THR A N 1
ATOM 887 C CA . THR A 1 110 ? -8.334 -4.644 -6.727 1.00 63.00 110 THR A CA 1
ATOM 888 C C . THR A 1 110 ? -8.026 -5.740 -5.698 1.00 63.00 110 THR A C 1
ATOM 890 O O . THR A 1 110 ? -8.992 -6.209 -5.100 1.00 63.00 110 THR A O 1
ATOM 893 N N . GLN A 1 111 ? -6.771 -6.142 -5.432 1.00 81.38 111 GLN A N 1
ATOM 894 C CA . GLN A 1 111 ? -6.498 -7.240 -4.478 1.00 81.38 111 GLN A CA 1
ATOM 895 C C . GLN A 1 111 ? -5.526 -6.875 -3.342 1.00 81.38 111 GLN A C 1
ATOM 897 O O . GLN A 1 111 ? -5.988 -6.526 -2.258 1.00 81.38 111 GLN A O 1
ATOM 902 N N . TYR A 1 112 ? -4.210 -6.920 -3.556 1.00 85.31 112 TYR A N 1
ATOM 903 C CA . TYR A 1 112 ? -3.212 -6.783 -2.490 1.00 85.31 112 TYR A CA 1
ATOM 904 C C . TYR A 1 112 ? -2.255 -5.620 -2.755 1.00 85.31 112 TYR A C 1
ATOM 906 O O . TYR A 1 112 ? -1.651 -5.540 -3.830 1.00 85.31 112 TYR A O 1
ATOM 914 N N . LEU A 1 113 ? -2.073 -4.769 -1.746 1.00 84.31 113 LEU A N 1
ATOM 915 C CA . LEU A 1 113 ? -0.982 -3.803 -1.697 1.00 84.31 113 LEU A CA 1
ATOM 916 C C . LEU A 1 113 ? -0.211 -3.915 -0.387 1.00 84.31 113 LEU A C 1
ATOM 918 O O . LEU A 1 113 ? -0.802 -4.002 0.692 1.00 84.31 113 LEU A O 1
ATOM 922 N N . THR A 1 114 ? 1.106 -3.808 -0.509 1.00 87.69 114 THR A N 1
ATOM 923 C CA . THR A 1 114 ? 2.013 -3.524 0.597 1.00 87.69 114 THR A CA 1
ATOM 924 C C . THR A 1 114 ? 2.786 -2.240 0.301 1.00 87.69 114 THR A C 1
ATOM 926 O O . THR A 1 114 ? 3.461 -2.154 -0.724 1.00 87.69 114 THR A O 1
ATOM 929 N N . ILE A 1 115 ? 2.712 -1.261 1.201 1.00 85.50 115 ILE A N 1
ATOM 930 C CA . ILE A 1 115 ? 3.509 -0.029 1.164 1.00 85.50 115 ILE A CA 1
ATOM 931 C C . ILE A 1 115 ? 4.464 -0.032 2.358 1.00 85.50 115 ILE A C 1
ATOM 933 O O . ILE A 1 115 ? 4.028 -0.207 3.496 1.00 85.50 115 ILE A O 1
ATOM 937 N N . LEU A 1 116 ? 5.751 0.205 2.105 1.00 88.50 116 LEU A N 1
ATOM 938 C CA . LEU A 1 116 ? 6.772 0.401 3.129 1.00 88.50 116 LEU A CA 1
ATOM 939 C C . LEU A 1 116 ? 7.522 1.708 2.875 1.00 88.50 116 LEU A C 1
ATOM 941 O O . LEU A 1 116 ? 8.209 1.834 1.861 1.00 88.50 116 LEU A O 1
ATOM 945 N N . LEU A 1 117 ? 7.414 2.658 3.805 1.00 84.94 117 LEU A N 1
ATOM 946 C CA . LEU A 1 117 ? 8.055 3.974 3.728 1.00 84.94 117 LEU A CA 1
ATOM 947 C C . LEU A 1 117 ? 8.966 4.188 4.932 1.00 84.94 117 LEU A C 1
ATOM 949 O O . LEU A 1 117 ? 8.514 4.113 6.077 1.00 84.94 117 LEU A O 1
ATOM 953 N N . LEU A 1 118 ? 10.231 4.498 4.670 1.00 86.88 118 LEU A N 1
ATOM 954 C CA . LEU A 1 118 ? 11.241 4.713 5.699 1.00 86.88 118 LEU A CA 1
ATOM 955 C C . LEU A 1 118 ? 11.953 6.051 5.494 1.00 86.88 118 LEU A C 1
ATOM 957 O O . LEU A 1 118 ? 12.577 6.273 4.455 1.00 86.88 118 LEU A O 1
ATOM 961 N N . SER A 1 119 ? 11.911 6.900 6.522 1.00 82.38 119 SER A N 1
ATOM 962 C CA . SER A 1 119 ? 12.626 8.181 6.577 1.00 82.38 119 SER A CA 1
ATOM 963 C C . SER A 1 119 ? 12.279 9.125 5.417 1.00 82.38 119 SER A C 1
ATOM 965 O O . SER A 1 119 ? 13.162 9.770 4.849 1.00 82.38 119 SER A O 1
ATOM 967 N N . ASN A 1 120 ? 11.002 9.182 5.045 1.00 72.69 120 ASN A N 1
ATOM 968 C CA . ASN A 1 120 ? 10.462 10.057 4.010 1.00 72.69 120 ASN A CA 1
ATOM 969 C C . ASN A 1 120 ? 9.813 11.295 4.651 1.00 72.69 120 ASN A C 1
ATOM 971 O O . ASN A 1 120 ? 9.195 11.225 5.717 1.00 72.69 120 ASN A O 1
ATOM 975 N N . ALA A 1 121 ? 9.954 12.448 3.994 1.00 65.56 121 ALA A N 1
ATOM 976 C CA . ALA A 1 121 ? 9.443 13.720 4.511 1.00 65.56 121 ALA A CA 1
ATOM 977 C C . ALA A 1 121 ? 7.913 13.843 4.385 1.00 65.56 121 ALA A C 1
ATOM 979 O O . ALA A 1 121 ? 7.265 14.417 5.260 1.00 65.56 121 ALA A O 1
ATOM 980 N N . SER A 1 122 ? 7.343 13.293 3.311 1.00 63.06 122 SER A N 1
ATOM 981 C CA . SER A 1 122 ? 5.909 13.326 3.022 1.00 63.06 122 SER A CA 1
ATOM 982 C C . SER A 1 122 ? 5.430 11.993 2.450 1.00 63.06 122 SER A C 1
ATOM 984 O O . SER A 1 122 ? 6.186 11.266 1.800 1.00 63.06 122 SER A O 1
ATOM 986 N N . THR A 1 123 ? 4.168 11.674 2.720 1.00 64.25 123 THR A N 1
ATOM 987 C CA . THR A 1 123 ? 3.470 10.480 2.236 1.00 64.25 123 THR A CA 1
ATOM 988 C C . THR A 1 123 ? 2.183 10.927 1.533 1.00 64.25 123 THR A C 1
ATOM 990 O O . THR A 1 123 ? 1.461 11.722 2.131 1.00 64.25 123 THR A O 1
ATOM 993 N N . PRO A 1 124 ? 1.883 10.472 0.307 1.00 64.94 124 PRO A N 1
ATOM 994 C CA . PRO A 1 124 ? 0.697 10.882 -0.433 1.00 64.94 124 PRO A CA 1
ATOM 995 C C . PRO A 1 124 ? -0.520 10.106 0.040 1.00 64.94 124 PRO A C 1
ATOM 997 O O . PRO A 1 124 ? -0.392 9.026 0.624 1.00 64.94 124 PRO A O 1
ATOM 1000 N N . ASP A 1 125 ? -1.686 10.619 -0.319 1.00 67.06 125 ASP A N 1
ATOM 1001 C CA . ASP A 1 125 ? -2.955 9.962 -0.066 1.00 67.06 125 ASP A CA 1
ATOM 1002 C C . ASP A 1 125 ? -2.963 8.543 -0.632 1.00 67.06 125 ASP A C 1
ATOM 1004 O O . ASP A 1 125 ? -2.559 8.263 -1.766 1.00 67.06 125 ASP A O 1
ATOM 1008 N N . ILE A 1 126 ? -3.440 7.613 0.188 1.00 68.75 126 ILE A N 1
ATOM 1009 C CA . ILE A 1 126 ? -3.600 6.233 -0.241 1.00 68.75 126 ILE A CA 1
ATOM 1010 C C . ILE A 1 126 ? -4.928 6.150 -1.012 1.00 68.75 126 ILE A C 1
ATOM 1012 O O . ILE A 1 126 ? -5.932 6.708 -0.573 1.00 68.75 126 ILE A O 1
ATOM 1016 N N . PRO A 1 127 ? -4.997 5.463 -2.163 1.00 67.44 127 PRO A N 1
ATOM 1017 C CA . PRO A 1 127 ? -6.229 5.333 -2.933 1.00 67.44 127 PRO A CA 1
ATOM 1018 C C . PRO A 1 127 ? -7.151 4.264 -2.356 1.00 67.44 127 PRO A C 1
ATOM 1020 O O . PRO A 1 127 ? -6.722 3.325 -1.688 1.00 67.44 127 PRO A O 1
ATOM 1023 N N . LEU A 1 128 ? -8.438 4.351 -2.693 1.00 66.19 128 LEU A N 1
ATOM 1024 C CA . LEU A 1 128 ? -9.435 3.343 -2.326 1.00 66.19 128 LEU A CA 1
ATOM 1025 C C . LEU A 1 128 ? -9.012 1.923 -2.746 1.00 66.19 128 LEU A C 1
ATOM 1027 O O . LEU A 1 128 ? -8.628 1.682 -3.898 1.00 66.19 128 LEU A O 1
ATOM 1031 N N . TRP A 1 129 ? -9.206 0.955 -1.841 1.00 70.44 129 TRP A N 1
ATOM 1032 C CA . TRP A 1 129 ? -8.929 -0.455 -2.115 1.00 70.44 129 TRP A CA 1
ATOM 1033 C C . TRP A 1 129 ? -10.021 -1.438 -1.698 1.00 70.44 129 TRP A C 1
ATOM 1035 O O . TRP A 1 129 ? -10.915 -1.166 -0.892 1.00 70.44 129 TRP A O 1
ATOM 1045 N N . ARG A 1 130 ? -9.938 -2.635 -2.293 1.00 65.69 130 ARG A N 1
ATOM 1046 C CA . ARG A 1 130 ? -11.012 -3.636 -2.256 1.00 65.69 130 ARG A CA 1
ATOM 1047 C C . ARG A 1 130 ? -10.760 -4.870 -1.398 1.00 65.69 130 ARG A C 1
ATOM 1049 O O . ARG A 1 130 ? -11.732 -5.523 -1.039 1.00 65.69 130 ARG A O 1
ATOM 1056 N N . GLN A 1 131 ? -9.515 -5.241 -1.102 1.00 82.25 131 GLN A N 1
ATOM 1057 C CA . GLN A 1 131 ? -9.269 -6.460 -0.320 1.00 82.25 131 GLN A CA 1
ATOM 1058 C C . GLN A 1 131 ? -8.243 -6.236 0.787 1.00 82.25 131 GLN A C 1
ATOM 1060 O O . GLN A 1 131 ? -8.643 -5.969 1.915 1.00 82.25 131 GLN A O 1
ATOM 1065 N N . TYR A 1 132 ? -6.949 -6.284 0.483 1.00 85.75 132 TYR A N 1
ATOM 1066 C CA . TYR A 1 132 ? -5.897 -6.264 1.496 1.00 85.75 132 TYR A CA 1
ATOM 1067 C C . TYR A 1 132 ? -4.964 -5.076 1.296 1.00 85.75 132 TYR A C 1
ATOM 1069 O O . TYR A 1 132 ? -4.425 -4.879 0.203 1.00 85.75 132 TYR A O 1
ATOM 1077 N N . LEU A 1 133 ? -4.743 -4.329 2.375 1.00 85.44 133 LEU A N 1
ATOM 1078 C CA . LEU A 1 133 ? -3.688 -3.331 2.463 1.00 85.44 133 LEU A CA 1
ATOM 1079 C C . LEU A 1 133 ? -2.822 -3.582 3.690 1.00 85.44 133 LEU A C 1
ATOM 1081 O O . LEU A 1 133 ? -3.333 -3.764 4.794 1.00 85.44 133 LEU A O 1
ATOM 1085 N N . THR A 1 134 ? -1.510 -3.532 3.492 1.00 88.31 134 THR A N 1
ATOM 1086 C CA . THR A 1 134 ? -0.532 -3.366 4.565 1.00 88.31 134 THR A CA 1
ATOM 1087 C C . THR A 1 134 ? 0.250 -2.074 4.354 1.00 88.31 134 THR A C 1
ATOM 1089 O O . THR A 1 134 ? 0.843 -1.882 3.294 1.00 88.31 134 THR A O 1
ATOM 1092 N N . ILE A 1 135 ? 0.265 -1.207 5.363 1.00 86.12 135 ILE A N 1
ATOM 1093 C CA . ILE A 1 135 ? 1.060 0.023 5.396 1.00 86.12 135 ILE A CA 1
ATOM 1094 C C . ILE A 1 135 ? 2.067 -0.088 6.538 1.00 86.12 135 ILE A C 1
ATOM 1096 O O . ILE A 1 135 ? 1.687 -0.352 7.679 1.00 86.12 135 ILE A O 1
ATOM 1100 N N . LEU A 1 136 ? 3.337 0.162 6.236 1.00 89.19 136 LEU A N 1
ATOM 1101 C CA . LEU A 1 136 ? 4.420 0.255 7.206 1.00 89.19 136 LEU A CA 1
ATOM 1102 C C . LEU A 1 136 ? 5.151 1.591 7.040 1.00 89.19 136 LEU A C 1
ATOM 1104 O O . LEU A 1 136 ? 5.788 1.817 6.014 1.00 89.19 136 LEU A O 1
ATOM 1108 N N . LEU A 1 137 ? 5.076 2.457 8.052 1.00 86.31 137 LEU A N 1
ATOM 1109 C CA . LEU A 1 137 ? 5.719 3.775 8.070 1.00 86.31 137 LEU A CA 1
ATOM 1110 C C . LEU A 1 137 ? 6.679 3.872 9.256 1.00 86.31 137 LEU A C 1
ATOM 1112 O O . LEU A 1 137 ? 6.265 3.693 10.404 1.00 86.31 137 LEU A O 1
ATOM 1116 N N . LEU A 1 138 ? 7.940 4.192 8.983 1.00 87.69 138 LEU A N 1
ATOM 1117 C CA . LEU A 1 138 ? 8.992 4.291 9.990 1.00 87.69 138 LEU A CA 1
ATOM 1118 C C . LEU A 1 138 ? 9.745 5.620 9.861 1.00 87.69 138 LEU A C 1
ATOM 1120 O O . LEU A 1 138 ? 10.294 5.916 8.800 1.00 87.69 138 LEU A O 1
ATOM 1124 N N . ASN A 1 139 ? 9.824 6.372 10.963 1.00 84.38 139 ASN A N 1
ATOM 1125 C CA . ASN A 1 139 ? 10.537 7.652 11.065 1.00 84.38 139 ASN A CA 1
ATOM 1126 C C . ASN A 1 139 ? 10.091 8.701 10.026 1.00 84.38 139 ASN A C 1
ATOM 1128 O O . ASN A 1 139 ? 10.915 9.445 9.492 1.00 84.38 139 ASN A O 1
ATOM 1132 N N . ASN A 1 140 ? 8.800 8.746 9.711 1.00 74.94 140 ASN A N 1
ATOM 1133 C CA . ASN A 1 140 ? 8.213 9.720 8.799 1.00 74.94 140 ASN A CA 1
ATOM 1134 C C . ASN A 1 140 ? 7.616 10.896 9.585 1.00 74.94 140 ASN A C 1
ATOM 1136 O O . ASN A 1 140 ? 7.038 10.730 10.663 1.00 74.94 140 ASN A O 1
ATOM 1140 N N . ALA A 1 141 ? 7.752 12.103 9.033 1.00 69.94 141 ALA A N 1
ATOM 1141 C CA . ALA A 1 141 ? 7.254 13.321 9.673 1.00 69.94 141 ALA A CA 1
ATOM 1142 C C . ALA A 1 141 ? 5.723 13.442 9.602 1.00 69.94 141 ALA A C 1
ATOM 1144 O O . ALA A 1 141 ? 5.103 13.958 10.526 1.00 69.94 141 ALA A O 1
ATOM 1145 N N . SER A 1 142 ? 5.123 12.953 8.518 1.00 66.56 142 SER A N 1
ATOM 1146 C CA . SER A 1 142 ? 3.677 12.915 8.303 1.00 66.56 142 SER A CA 1
ATOM 1147 C C . SER A 1 142 ? 3.255 11.537 7.805 1.00 66.56 142 SER A C 1
ATOM 1149 O O . SER A 1 142 ? 4.065 10.781 7.262 1.00 66.56 142 SER A O 1
ATOM 1151 N N . THR A 1 143 ? 1.993 11.202 8.049 1.00 67.44 143 THR A N 1
ATOM 1152 C CA . THR A 1 143 ? 1.354 9.973 7.581 1.00 67.44 143 THR A CA 1
ATOM 1153 C C . THR A 1 143 ? 0.172 10.334 6.683 1.00 67.44 143 THR A C 1
ATOM 1155 O O . THR A 1 143 ? -0.390 11.418 6.848 1.00 67.44 143 THR A O 1
ATOM 1158 N N . PRO A 1 144 ? -0.171 9.486 5.701 1.00 69.19 144 PRO A N 1
ATOM 1159 C CA . PRO A 1 144 ? -1.131 9.853 4.674 1.00 69.19 144 PRO A CA 1
ATOM 1160 C C . PRO A 1 144 ? -2.552 9.560 5.122 1.00 69.19 144 PRO A C 1
ATOM 1162 O O . PRO A 1 144 ? -2.771 8.584 5.847 1.00 69.19 144 PRO A O 1
ATOM 1165 N N . ASP A 1 145 ? -3.513 10.326 4.611 1.00 71.50 145 ASP A N 1
ATOM 1166 C CA . ASP A 1 145 ? -4.917 10.020 4.833 1.00 71.50 145 ASP A CA 1
ATOM 1167 C C . ASP A 1 145 ? -5.240 8.627 4.294 1.00 71.50 145 ASP A C 1
ATOM 1169 O O . ASP A 1 145 ? -4.868 8.224 3.182 1.00 71.50 145 ASP A O 1
ATOM 1173 N N . ILE A 1 146 ? -5.926 7.858 5.136 1.00 73.06 146 ILE A N 1
ATOM 1174 C CA . ILE A 1 146 ? -6.318 6.500 4.810 1.00 73.06 146 ILE A CA 1
ATOM 1175 C C . ILE A 1 146 ? -7.745 6.557 4.253 1.00 73.06 146 ILE A C 1
ATOM 1177 O O . ILE A 1 146 ? -8.641 7.086 4.906 1.00 73.06 146 ILE A O 1
ATOM 1181 N N . PRO A 1 147 ? -8.008 6.013 3.058 1.00 72.12 147 PRO A N 1
ATOM 1182 C CA . PRO A 1 147 ? -9.336 5.968 2.465 1.00 72.12 147 PRO A CA 1
ATOM 1183 C C . PRO A 1 147 ? -10.153 4.773 2.991 1.00 72.12 147 PRO A C 1
ATOM 1185 O O . PRO A 1 147 ? -9.597 3.781 3.476 1.00 72.12 147 PRO A O 1
ATOM 1188 N N . PRO A 1 148 ? -11.494 4.817 2.889 1.00 72.00 148 PRO A N 1
ATOM 1189 C CA . PRO A 1 148 ? -12.354 3.717 3.314 1.00 72.00 148 PRO A CA 1
ATOM 1190 C C . PRO A 1 148 ? -12.000 2.381 2.650 1.00 72.00 148 PRO A C 1
ATOM 1192 O O . PRO A 1 148 ? -11.763 2.313 1.442 1.00 72.00 148 PRO A O 1
ATOM 1195 N N . TRP A 1 149 ? -12.082 1.288 3.412 1.00 75.38 149 TRP A N 1
ATOM 1196 C CA . TRP A 1 149 ? -11.811 -0.055 2.896 1.00 75.38 149 TRP A CA 1
ATOM 1197 C C . TRP A 1 149 ? -12.873 -1.086 3.250 1.00 75.38 149 TRP A C 1
ATOM 1199 O O . TRP A 1 149 ? -13.782 -0.883 4.061 1.00 75.38 149 TRP A O 1
ATOM 1209 N N . THR A 1 150 ? -12.766 -2.234 2.584 1.00 67.00 150 THR A N 1
ATOM 1210 C CA . THR A 1 150 ? -13.832 -3.238 2.566 1.00 67.00 150 THR A CA 1
ATOM 1211 C C . THR A 1 150 ? -13.486 -4.549 3.254 1.00 67.00 150 THR A C 1
ATOM 1213 O O . THR A 1 150 ? -14.406 -5.145 3.809 1.00 67.00 150 THR A O 1
ATOM 1216 N N . GLN A 1 151 ? -12.225 -4.994 3.271 1.00 83.44 151 GLN A N 1
ATOM 1217 C CA . GLN A 1 151 ? -11.863 -6.262 3.918 1.00 83.44 151 GLN A CA 1
ATOM 1218 C C . GLN A 1 151 ? -10.783 -6.094 4.992 1.00 83.44 151 GLN A C 1
ATOM 1220 O O . GLN A 1 151 ? -11.127 -5.942 6.160 1.00 83.44 151 GLN A O 1
ATOM 1225 N N . TYR A 1 152 ? -9.503 -6.072 4.632 1.00 86.69 152 TYR A N 1
ATOM 1226 C CA . TYR A 1 152 ? -8.402 -6.127 5.593 1.00 86.69 152 TYR A CA 1
ATOM 1227 C C . TYR A 1 152 ? -7.478 -4.921 5.452 1.00 86.69 152 TYR A C 1
ATOM 1229 O O . TYR A 1 152 ? -7.018 -4.599 4.352 1.00 86.69 152 TYR A O 1
ATOM 1237 N N . LEU A 1 153 ? -7.183 -4.294 6.586 1.00 86.25 153 LEU A N 1
ATOM 1238 C CA . LEU A 1 153 ? -6.164 -3.264 6.709 1.00 86.25 153 LEU A CA 1
ATOM 1239 C C . LEU A 1 153 ? -5.239 -3.581 7.878 1.00 86.25 153 LEU A C 1
ATOM 1241 O O . LEU A 1 153 ? -5.703 -3.821 8.994 1.00 86.25 153 LEU A O 1
ATOM 1245 N N . THR A 1 154 ? -3.941 -3.519 7.612 1.00 88.81 154 THR A N 1
ATOM 1246 C CA . THR A 1 154 ? -2.889 -3.530 8.622 1.00 88.81 154 THR A CA 1
ATOM 1247 C C . THR A 1 154 ? -2.086 -2.241 8.508 1.00 88.81 154 THR A C 1
ATOM 1249 O O . THR A 1 154 ? -1.534 -1.953 7.448 1.00 88.81 154 THR A O 1
ATOM 1252 N N . ILE A 1 155 ? -2.002 -1.482 9.596 1.00 86.62 155 ILE A N 1
ATOM 1253 C CA . ILE A 1 155 ? -1.191 -0.268 9.703 1.00 86.62 155 ILE A CA 1
ATOM 1254 C C . ILE A 1 155 ? -0.143 -0.491 10.790 1.00 86.62 155 ILE A C 1
ATOM 1256 O O . ILE A 1 155 ? -0.485 -0.857 11.915 1.00 86.62 155 ILE A O 1
ATOM 1260 N N . LEU A 1 156 ? 1.122 -0.229 10.471 1.00 89.56 156 LEU A N 1
ATOM 1261 C CA . LEU A 1 156 ? 2.211 -0.210 11.439 1.00 89.56 156 LEU A CA 1
ATOM 1262 C C . LEU A 1 156 ? 2.977 1.110 11.340 1.00 89.56 156 LEU A C 1
ATOM 1264 O O . LEU A 1 156 ? 3.583 1.404 10.310 1.00 89.56 156 LEU A O 1
ATOM 1268 N N . LEU A 1 157 ? 2.935 1.900 12.413 1.00 86.75 157 LEU A N 1
ATOM 1269 C CA . LEU A 1 157 ? 3.587 3.206 12.518 1.00 86.75 157 LEU A CA 1
ATOM 1270 C C . LEU A 1 157 ? 4.600 3.177 13.661 1.00 86.75 157 LEU A C 1
ATOM 1272 O O . LEU A 1 157 ? 4.237 2.912 14.812 1.00 86.75 157 LEU A O 1
ATOM 1276 N N . LEU A 1 158 ? 5.857 3.472 13.349 1.00 87.88 158 LEU A N 1
ATOM 1277 C CA . LEU A 1 158 ? 6.944 3.502 14.319 1.00 87.88 158 LEU A CA 1
ATOM 1278 C C . LEU A 1 158 ? 7.664 4.850 14.268 1.00 87.88 158 LEU A C 1
ATOM 1280 O O . LEU A 1 158 ? 8.213 5.221 13.230 1.00 87.88 158 LEU A O 1
ATOM 1284 N N . SER A 1 159 ? 7.697 5.539 15.410 1.00 84.94 159 SER A N 1
ATOM 1285 C CA . SER A 1 159 ? 8.428 6.798 15.601 1.00 84.94 159 SER A CA 1
ATOM 1286 C C . SER A 1 159 ? 8.012 7.909 14.625 1.00 84.94 159 SER A C 1
ATOM 1288 O O . SER A 1 159 ? 8.849 8.678 14.155 1.00 84.94 159 SER A O 1
ATOM 1290 N N . ASN A 1 160 ? 6.723 7.986 14.298 1.00 77.19 160 ASN A N 1
ATOM 1291 C CA . ASN A 1 160 ? 6.154 9.028 13.449 1.00 77.19 160 ASN A CA 1
ATOM 1292 C C . ASN A 1 160 ? 5.573 10.163 14.307 1.00 77.19 160 ASN A C 1
ATOM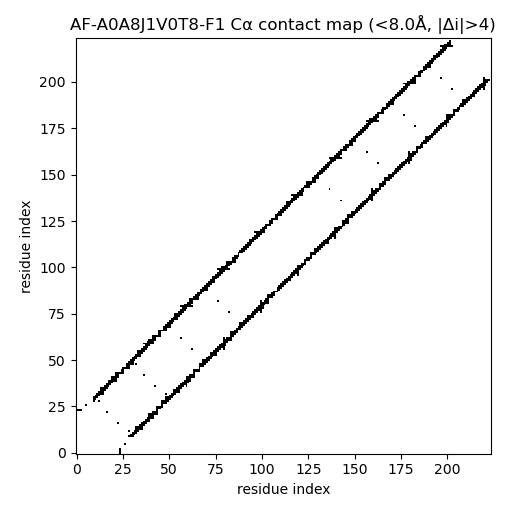 1294 O O . ASN A 1 160 ? 5.051 9.943 15.405 1.00 77.19 160 ASN A O 1
ATOM 1298 N N . ALA A 1 161 ? 5.662 11.394 13.802 1.00 72.06 161 ALA A N 1
ATOM 1299 C CA . ALA A 1 161 ? 5.198 12.570 14.539 1.00 72.06 161 ALA A CA 1
ATOM 1300 C C . ALA A 1 161 ? 3.665 12.710 14.540 1.00 72.06 161 ALA A C 1
ATOM 1302 O O . ALA A 1 161 ? 3.100 13.158 15.533 1.00 72.06 161 ALA A O 1
ATOM 1303 N N . SER A 1 162 ? 2.990 12.296 13.466 1.00 68.94 162 SER A N 1
ATOM 1304 C CA . SER A 1 162 ? 1.529 12.268 13.382 1.00 68.94 162 SER A CA 1
ATOM 1305 C C . SER A 1 162 ? 1.021 10.930 12.856 1.00 68.94 162 SER A C 1
ATOM 1307 O O . SER A 1 162 ? 1.687 10.262 12.063 1.00 68.94 162 SER A O 1
ATOM 1309 N N . THR A 1 163 ? -0.172 10.541 13.292 1.00 70.31 163 THR A N 1
ATOM 1310 C CA . THR A 1 163 ? -0.920 9.384 12.780 1.00 70.31 163 THR A CA 1
ATOM 1311 C C . THR A 1 163 ? -2.126 9.851 11.969 1.00 70.31 163 THR A C 1
ATOM 1313 O O . THR A 1 163 ? -2.698 10.877 12.336 1.00 70.31 163 THR A O 1
ATOM 1316 N N . PRO A 1 164 ? -2.543 9.115 10.926 1.00 71.94 164 PRO A N 1
ATOM 1317 C CA . PRO A 1 164 ? -3.599 9.573 10.037 1.00 71.94 164 PRO A CA 1
ATOM 1318 C C . PRO A 1 164 ? -4.973 9.212 10.586 1.00 71.94 164 PRO A C 1
ATOM 1320 O O . PRO A 1 164 ? -5.118 8.182 11.252 1.00 71.94 164 PRO A O 1
ATOM 1323 N N . ASP A 1 165 ? -5.985 10.006 10.253 1.00 74.31 165 ASP A N 1
ATOM 1324 C CA . ASP A 1 165 ? -7.361 9.674 10.604 1.00 74.31 165 ASP A CA 1
ATOM 1325 C C . ASP A 1 165 ? -7.769 8.351 9.955 1.00 74.31 165 ASP A C 1
ATOM 1327 O O . ASP A 1 165 ? -7.486 8.064 8.786 1.00 74.31 165 ASP A O 1
ATOM 1331 N N . ILE A 1 166 ? -8.437 7.510 10.741 1.00 75.69 166 ILE A N 1
ATOM 1332 C CA . ILE A 1 166 ? -8.897 6.215 10.263 1.00 75.69 166 ILE A CA 1
ATOM 1333 C C . ILE A 1 166 ? -10.328 6.393 9.747 1.00 75.69 166 ILE A C 1
ATOM 1335 O O . ILE A 1 166 ? -11.185 6.886 10.474 1.00 75.69 166 ILE A O 1
ATOM 1339 N N . PRO A 1 167 ? -10.651 5.975 8.515 1.00 75.00 167 PRO A N 1
ATOM 1340 C CA . PRO A 1 167 ? -12.012 6.008 7.992 1.00 75.00 167 PRO A CA 1
ATOM 1341 C C . PRO A 1 167 ? -12.814 4.762 8.410 1.00 75.00 167 PRO A C 1
ATOM 1343 O O . PRO A 1 167 ? -12.249 3.748 8.826 1.00 75.00 167 PRO A O 1
ATOM 1346 N N . PRO A 1 168 ? -14.153 4.782 8.279 1.00 74.50 168 PRO A N 1
ATOM 1347 C CA . PRO A 1 168 ? -14.993 3.636 8.616 1.00 74.50 168 PRO A CA 1
ATOM 1348 C C . PRO A 1 168 ? -14.651 2.382 7.801 1.00 74.50 168 PRO A C 1
ATOM 1350 O O . PRO A 1 168 ? -14.431 2.454 6.589 1.00 74.50 168 PRO A O 1
ATOM 1353 N N . TRP A 1 169 ? -14.731 1.207 8.438 1.00 77.19 169 TRP A N 1
ATOM 1354 C CA . TRP A 1 169 ? -14.438 -0.075 7.788 1.00 77.19 169 TRP A CA 1
ATOM 1355 C C . TRP A 1 169 ? -15.458 -1.178 8.053 1.00 77.19 169 TRP A C 1
ATOM 1357 O O . TRP A 1 169 ? -16.332 -1.093 8.923 1.00 77.19 169 TRP A O 1
ATOM 1367 N N . ARG A 1 170 ? -15.362 -2.247 7.249 1.00 71.56 170 ARG A N 1
ATOM 1368 C CA . ARG A 1 170 ? -16.347 -3.338 7.249 1.00 71.56 170 ARG A CA 1
ATOM 1369 C C . ARG A 1 170 ? -15.902 -4.621 7.936 1.00 71.56 170 ARG A C 1
ATOM 1371 O O . ARG A 1 170 ? -16.764 -5.245 8.547 1.00 71.56 170 ARG A O 1
ATOM 1378 N N . GLN A 1 171 ? -14.642 -5.037 7.818 1.00 83.62 171 GLN A N 1
ATOM 1379 C CA . GLN A 1 171 ? -14.222 -6.347 8.329 1.00 83.62 171 GLN A CA 1
ATOM 1380 C C . GLN A 1 171 ? -13.081 -6.245 9.346 1.00 83.62 171 GLN A C 1
ATOM 1382 O O . GLN A 1 171 ? -13.361 -6.159 10.538 1.00 83.62 171 GLN A O 1
ATOM 1387 N N . TYR A 1 172 ? -11.823 -6.205 8.916 1.00 86.81 172 TYR A N 1
ATOM 1388 C CA . TYR A 1 172 ? -10.673 -6.339 9.810 1.00 86.81 172 TYR A CA 1
ATOM 1389 C C . TYR A 1 172 ? -9.761 -5.117 9.748 1.00 86.81 172 TYR A C 1
ATOM 1391 O O . TYR A 1 172 ? -9.378 -4.665 8.664 1.00 86.81 172 TYR A O 1
ATOM 1399 N N . LEU A 1 173 ? -9.387 -4.631 10.928 1.00 86.00 173 LEU A N 1
ATOM 1400 C CA . LEU A 1 173 ? -8.378 -3.601 11.122 1.00 86.00 173 LEU A CA 1
ATOM 1401 C C . LEU A 1 173 ? -7.364 -4.061 12.163 1.00 86.00 173 LEU A C 1
ATOM 1403 O O . LEU A 1 173 ? -7.746 -4.445 13.266 1.00 86.00 173 LEU A O 1
ATOM 1407 N N . THR A 1 174 ? -6.084 -3.995 11.817 1.00 88.50 174 THR A N 1
ATOM 1408 C CA . THR A 1 174 ? -4.973 -4.124 12.761 1.00 88.50 174 THR A CA 1
ATOM 1409 C C . THR A 1 174 ? -4.151 -2.846 12.735 1.00 88.50 174 THR A C 1
ATOM 1411 O O . THR A 1 174 ? -3.690 -2.436 11.673 1.00 88.50 174 THR A O 1
ATOM 1414 N N . ILE A 1 175 ? -3.958 -2.226 13.894 1.00 85.81 17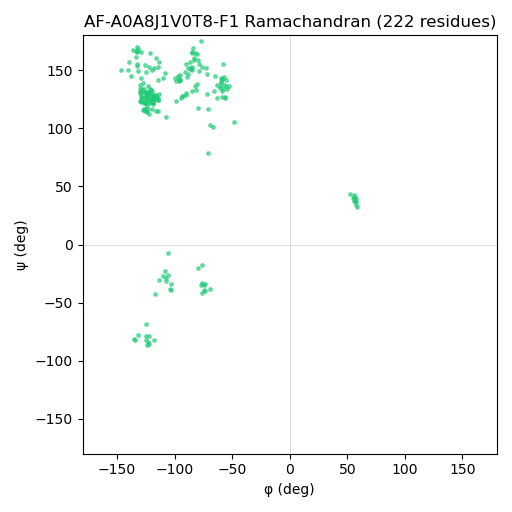5 ILE A N 1
ATOM 1415 C CA . ILE A 1 175 ? -3.142 -1.026 14.059 1.00 85.81 175 ILE A CA 1
ATOM 1416 C C . ILE A 1 175 ? -2.077 -1.316 15.106 1.00 85.81 175 ILE A C 1
ATOM 1418 O O . ILE A 1 175 ? -2.390 -1.733 16.223 1.00 85.81 175 ILE A O 1
ATOM 1422 N N . LEU A 1 176 ? -0.825 -1.052 14.754 1.00 88.31 176 LEU A N 1
ATOM 1423 C CA . LEU A 1 176 ? 0.293 -1.069 15.681 1.00 88.31 176 LEU A CA 1
ATOM 1424 C C . LEU A 1 176 ? 0.991 0.287 15.655 1.00 88.31 176 LEU A C 1
ATOM 1426 O O . LEU A 1 176 ? 1.543 0.681 14.629 1.00 88.31 176 LEU A O 1
ATOM 1430 N N . LEU A 1 177 ? 0.972 0.986 16.788 1.00 85.56 177 LEU A N 1
ATOM 1431 C CA . LEU A 1 177 ? 1.627 2.278 16.973 1.00 85.56 177 LEU A CA 1
ATOM 1432 C C . LEU A 1 177 ? 2.683 2.149 18.065 1.00 85.56 177 LEU A C 1
ATOM 1434 O O . LEU A 1 177 ? 2.360 1.825 19.211 1.00 85.56 177 LEU A O 1
ATOM 1438 N N . LEU A 1 178 ? 3.933 2.439 17.723 1.00 86.50 178 LEU A N 1
ATOM 1439 C CA . LEU A 1 178 ? 5.049 2.430 18.658 1.00 86.50 178 LEU A CA 1
ATOM 1440 C C . LEU A 1 178 ? 5.762 3.785 18.644 1.00 86.50 178 LEU A C 1
ATOM 1442 O O . LEU A 1 178 ? 6.247 4.223 17.601 1.00 86.50 178 LEU A O 1
ATOM 1446 N N . SER A 1 179 ? 5.852 4.419 19.814 1.00 84.69 179 SER A N 1
ATOM 1447 C CA . SER A 1 179 ? 6.593 5.669 20.030 1.00 84.69 179 SER A CA 1
ATOM 1448 C C . SER A 1 179 ? 6.146 6.844 19.146 1.00 84.69 179 SER A C 1
ATOM 1450 O O . SER A 1 179 ? 6.971 7.664 18.745 1.00 84.69 179 SER A O 1
ATOM 1452 N N . ASN A 1 180 ? 4.856 6.933 18.817 1.00 78.12 180 ASN A N 1
ATOM 1453 C CA . ASN A 1 180 ? 4.289 8.045 18.055 1.00 78.12 180 ASN A CA 1
ATOM 1454 C C . ASN A 1 180 ? 3.790 9.161 18.988 1.00 78.12 180 ASN A C 1
ATOM 1456 O O . ASN A 1 180 ? 3.334 8.911 20.111 1.00 78.12 180 ASN A O 1
ATOM 1460 N N . ALA A 1 181 ? 3.870 10.406 18.516 1.00 72.88 181 ALA A N 1
ATOM 1461 C CA . ALA A 1 181 ? 3.483 11.575 19.310 1.00 72.88 181 ALA A CA 1
ATOM 1462 C C . ALA A 1 181 ? 1.963 11.817 19.356 1.00 72.88 181 ALA A C 1
ATOM 1464 O O . ALA A 1 181 ? 1.481 12.471 20.276 1.00 72.88 181 ALA A O 1
ATOM 1465 N N . SER A 1 182 ? 1.198 11.268 18.412 1.00 70.94 182 SER A N 1
ATOM 1466 C CA . SER A 1 182 ? -0.265 11.259 18.453 1.00 70.94 182 SER A CA 1
ATOM 1467 C C . SER A 1 182 ? -0.821 9.871 18.142 1.00 70.94 182 SER A C 1
ATOM 1469 O O . SER A 1 182 ? -0.098 8.974 17.701 1.00 70.94 182 SER A O 1
ATOM 1471 N N . THR A 1 183 ? -2.106 9.683 18.433 1.00 69.81 183 THR A N 1
ATOM 1472 C CA . THR A 1 183 ? -2.876 8.495 18.060 1.00 69.81 183 THR A CA 1
ATOM 1473 C C . THR A 1 183 ? -4.117 8.932 17.285 1.00 69.81 183 THR A C 1
ATOM 1475 O O . THR A 1 183 ? -4.596 10.041 17.521 1.00 69.81 183 THR A O 1
ATOM 1478 N N . PRO A 1 184 ? -4.596 8.115 16.334 1.00 74.19 184 PRO A N 1
ATOM 1479 C CA . PRO A 1 184 ? -5.644 8.523 15.412 1.00 74.19 184 PRO A CA 1
ATOM 1480 C C . PRO A 1 184 ? -7.027 8.319 16.015 1.00 74.19 184 PRO A C 1
ATOM 1482 O O . PRO A 1 184 ? -7.239 7.357 16.756 1.00 74.19 184 PRO A O 1
ATOM 1485 N N . ASP A 1 185 ? -7.987 9.152 15.624 1.00 75.19 185 ASP A N 1
ATOM 1486 C CA . ASP A 1 185 ? -9.383 8.901 15.959 1.00 75.19 185 ASP A CA 1
ATOM 1487 C C . ASP A 1 185 ? -9.869 7.631 15.256 1.00 75.19 185 ASP A C 1
ATOM 1489 O O . ASP A 1 185 ? -9.659 7.413 14.058 1.00 75.19 185 ASP A O 1
ATOM 1493 N N . ILE A 1 186 ? -10.517 6.758 16.026 1.00 75.94 186 ILE A N 1
ATOM 1494 C CA . ILE A 1 186 ? -11.041 5.494 15.520 1.00 75.94 186 ILE A CA 1
ATOM 1495 C C . ILE A 1 186 ? -12.535 5.686 15.253 1.00 75.94 186 ILE A C 1
ATOM 1497 O O . ILE A 1 186 ? -13.267 6.027 16.173 1.00 75.94 186 ILE A O 1
ATOM 1501 N N . PRO A 1 187 ? -13.046 5.447 14.036 1.00 74.38 187 PRO A N 1
ATOM 1502 C CA . PRO A 1 187 ? -14.474 5.519 13.746 1.00 74.38 187 PRO A CA 1
ATOM 1503 C C . PRO A 1 187 ? -15.197 4.206 14.090 1.00 74.38 187 PRO A C 1
ATOM 1505 O O . PRO A 1 187 ? -14.567 3.174 14.329 1.00 74.38 187 PRO A O 1
ATOM 1508 N N . PRO A 1 188 ? -16.543 4.197 14.081 1.00 70.81 188 PRO A N 1
ATOM 1509 C CA . PRO A 1 188 ? -17.324 2.989 14.326 1.00 70.81 188 PRO A CA 1
ATOM 1510 C C . PRO A 1 188 ? -17.013 1.861 13.335 1.00 70.81 188 PRO A C 1
ATOM 1512 O O . PRO A 1 188 ? -16.891 2.089 12.127 1.00 70.81 188 PRO A O 1
ATOM 1515 N N . TRP A 1 189 ? -17.006 0.618 13.827 1.00 74.62 189 TRP A N 1
ATOM 1516 C CA . TRP A 1 189 ? -16.708 -0.562 13.011 1.00 74.62 189 TRP A CA 1
ATOM 1517 C C . TRP A 1 189 ? -17.687 -1.718 13.178 1.00 74.62 189 TRP A C 1
ATOM 1519 O O . TRP A 1 189 ? -18.523 -1.761 14.085 1.00 74.62 189 TRP A O 1
ATOM 1529 N N . ARG A 1 190 ? -17.602 -2.678 12.246 1.00 69.56 190 ARG A N 1
ATOM 1530 C CA . ARG A 1 190 ? -18.558 -3.791 12.155 1.00 69.56 190 ARG A CA 1
ATOM 1531 C C . ARG A 1 190 ? -18.062 -5.128 12.690 1.00 69.56 190 ARG A C 1
ATOM 1533 O O . ARG A 1 190 ? -18.887 -5.832 13.262 1.00 69.56 190 ARG A O 1
ATOM 1540 N N . GLN A 1 191 ? -16.799 -5.503 12.484 1.00 82.25 191 GLN A N 1
ATOM 1541 C CA . GLN A 1 191 ? -16.327 -6.846 12.851 1.00 82.25 191 GLN A CA 1
ATOM 1542 C C . GLN A 1 191 ? -15.129 -6.811 13.807 1.00 82.25 191 GLN A C 1
ATOM 1544 O O . GLN A 1 191 ? -15.333 -6.829 15.018 1.00 82.25 191 GLN A O 1
ATOM 1549 N N . TYR A 1 192 ? -13.899 -6.725 13.302 1.00 84.38 192 TYR A N 1
ATOM 1550 C CA . TYR A 1 192 ? -12.695 -6.931 14.106 1.00 84.38 192 TYR A CA 1
ATOM 1551 C C . TYR A 1 192 ? -11.796 -5.698 14.117 1.00 84.38 192 TYR A C 1
ATOM 1553 O O . TYR A 1 192 ? -11.475 -5.135 13.065 1.00 84.38 192 TYR A O 1
ATOM 1561 N N . LEU A 1 193 ? -11.366 -5.333 15.322 1.00 83.81 193 LEU A N 1
ATOM 1562 C CA . LEU A 1 193 ? -10.346 -4.328 15.576 1.00 83.81 193 LEU A CA 1
ATOM 1563 C C . LEU A 1 193 ? -9.273 -4.903 16.496 1.00 83.81 193 LEU A C 1
ATOM 1565 O O . LEU A 1 193 ? -9.582 -5.380 17.589 1.00 83.81 193 LEU A O 1
ATOM 1569 N N . THR A 1 194 ? -8.020 -4.816 16.071 1.00 86.75 194 THR A N 1
ATOM 1570 C CA . THR A 1 194 ? -6.850 -5.071 16.907 1.00 86.75 194 THR A CA 1
ATOM 1571 C C . THR A 1 194 ? -6.013 -3.806 16.974 1.00 86.75 194 THR A C 1
ATOM 1573 O O . THR A 1 194 ? -5.580 -3.299 15.943 1.00 86.75 194 THR A O 1
ATOM 1576 N N . ILE A 1 195 ? -5.787 -3.298 18.181 1.00 83.75 195 ILE A N 1
ATOM 1577 C CA . ILE A 1 195 ? -4.958 -2.123 18.442 1.00 83.75 195 ILE A CA 1
ATOM 1578 C C . ILE A 1 195 ? -3.869 -2.504 19.432 1.00 83.75 195 ILE A C 1
ATOM 1580 O O . ILE A 1 195 ? -4.149 -3.052 20.500 1.00 83.75 195 ILE A O 1
ATOM 1584 N N . LEU A 1 196 ? -2.631 -2.181 19.077 1.00 85.50 196 LEU A N 1
ATOM 1585 C CA . LEU A 1 196 ? -1.486 -2.248 19.969 1.00 85.50 196 LEU A CA 1
ATOM 1586 C C . LEU A 1 196 ? -0.810 -0.881 20.006 1.00 85.50 196 LEU A C 1
ATOM 1588 O O . LEU A 1 196 ? -0.275 -0.424 18.996 1.00 85.50 196 LEU A O 1
ATOM 1592 N N . LEU A 1 197 ? -0.836 -0.244 21.175 1.00 82.19 197 LEU A N 1
ATOM 1593 C CA . LEU A 1 197 ? -0.165 1.026 21.434 1.00 82.19 197 LEU A CA 1
ATOM 1594 C C . LEU A 1 197 ? 0.940 0.800 22.456 1.00 82.19 197 LEU A C 1
ATOM 1596 O O . LEU A 1 197 ? 0.680 0.314 23.558 1.00 82.19 197 LEU A O 1
ATOM 1600 N N . LEU A 1 198 ? 2.161 1.176 22.093 1.00 82.12 198 LEU A N 1
ATOM 1601 C CA . LEU A 1 198 ? 3.314 1.101 22.975 1.00 82.12 198 LEU A CA 1
ATOM 1602 C C . LEU A 1 198 ? 4.035 2.452 22.992 1.00 82.12 198 LEU A C 1
ATOM 1604 O O . LEU A 1 198 ? 4.470 2.940 21.950 1.00 82.12 198 LEU A O 1
ATOM 1608 N N . SER A 1 199 ? 4.175 3.044 24.178 1.00 81.12 199 SER A N 1
ATOM 1609 C CA . SER A 1 199 ? 4.943 4.282 24.388 1.00 81.12 199 SER A CA 1
ATOM 1610 C C . SER A 1 199 ? 4.472 5.488 23.562 1.00 81.12 199 SER A C 1
ATOM 1612 O O . SER A 1 199 ? 5.289 6.323 23.179 1.00 81.12 199 SER A O 1
ATOM 1614 N N . ASN A 1 200 ? 3.172 5.594 23.275 1.00 75.75 200 ASN A N 1
ATOM 1615 C CA . ASN A 1 200 ? 2.617 6.752 22.570 1.00 75.75 200 ASN A CA 1
ATOM 1616 C C . ASN A 1 200 ? 2.224 7.858 23.564 1.00 75.75 200 ASN A C 1
ATOM 1618 O O . ASN A 1 200 ? 1.886 7.586 24.721 1.00 75.75 200 ASN A O 1
ATOM 1622 N N . ALA A 1 201 ? 2.264 9.114 23.118 1.00 71.38 201 ALA A N 1
ATOM 1623 C CA . ALA A 1 201 ? 1.966 10.256 23.988 1.00 71.38 201 ALA A CA 1
ATOM 1624 C C . ALA A 1 201 ? 0.463 10.454 24.265 1.00 71.38 201 ALA A C 1
ATOM 1626 O O . ALA A 1 201 ? 0.114 11.133 25.225 1.00 71.38 201 ALA A O 1
ATOM 1627 N N . SER A 1 202 ? -0.420 9.852 23.463 1.00 69.75 202 SER A N 1
ATOM 1628 C CA . SER A 1 202 ? -1.871 9.875 23.671 1.00 69.75 202 SER A CA 1
ATOM 1629 C C . SER A 1 202 ? -2.503 8.497 23.453 1.00 69.75 202 SER A C 1
ATOM 1631 O O . SER A 1 202 ? -1.865 7.568 22.951 1.00 69.75 202 SER A O 1
ATOM 1633 N N . THR A 1 203 ? -3.759 8.354 23.875 1.00 68.12 203 THR A N 1
ATOM 1634 C CA . THR A 1 203 ? -4.623 7.204 23.576 1.00 68.12 203 THR A CA 1
ATOM 1635 C C . THR A 1 203 ? -5.796 7.659 22.711 1.00 68.12 203 THR A C 1
ATOM 1637 O O . THR A 1 203 ? -6.329 8.731 22.993 1.00 68.12 203 THR A O 1
ATOM 1640 N N . PRO A 1 204 ? -6.231 6.859 21.726 1.00 72.56 204 PRO A N 1
ATOM 1641 C CA . PRO A 1 204 ? -7.326 7.223 20.844 1.00 72.56 204 PRO A CA 1
ATOM 1642 C C . PRO A 1 204 ? -8.675 7.000 21.527 1.00 72.56 204 PRO A C 1
ATOM 1644 O O . PRO A 1 204 ? -8.831 6.060 22.317 1.00 72.56 204 PRO A O 1
ATOM 1647 N N . ASP A 1 205 ? -9.662 7.817 21.169 1.00 72.56 205 ASP A N 1
ATOM 1648 C CA . ASP A 1 205 ? -11.046 7.582 21.561 1.00 72.56 205 ASP A CA 1
ATOM 1649 C C . ASP A 1 205 ? -11.618 6.390 20.781 1.00 72.56 205 ASP A C 1
ATOM 1651 O O . ASP A 1 205 ? -11.512 6.297 19.556 1.00 72.56 205 ASP A O 1
ATOM 1655 N N . ILE A 1 206 ? -12.217 5.440 21.507 1.00 70.50 206 ILE A N 1
ATOM 1656 C CA . ILE A 1 206 ? -12.755 4.200 20.935 1.00 70.50 206 ILE A CA 1
ATOM 1657 C C . ILE A 1 206 ? -14.291 4.265 20.933 1.00 70.50 206 ILE A C 1
ATOM 1659 O O . ILE A 1 206 ? -14.904 4.176 22.001 1.00 70.50 206 ILE A O 1
ATOM 1663 N N . PRO A 1 207 ? -14.944 4.379 19.762 1.00 70.12 207 PRO A N 1
ATOM 1664 C CA . PRO A 1 207 ? -16.398 4.447 19.660 1.00 70.12 207 PRO A CA 1
ATOM 1665 C C . PRO A 1 207 ? -17.056 3.068 19.843 1.00 70.12 207 PRO A C 1
ATOM 1667 O O . PRO A 1 207 ? -16.378 2.039 19.919 1.00 70.12 207 PRO A O 1
ATOM 1670 N N . PRO A 1 208 ? -18.401 3.008 19.876 1.00 65.50 208 PRO A N 1
ATOM 1671 C CA . PRO A 1 208 ? -19.135 1.754 20.009 1.00 65.50 208 PRO A CA 1
ATOM 1672 C C . PRO A 1 208 ? -18.799 0.733 18.912 1.00 65.50 208 PRO A C 1
ATOM 1674 O O . PRO A 1 208 ? -18.772 1.057 17.720 1.00 65.50 208 PRO A O 1
ATOM 1677 N N . TRP A 1 209 ? -18.636 -0.530 19.314 1.00 68.94 209 TRP A N 1
ATOM 1678 C CA . TRP A 1 209 ? -18.308 -1.648 18.427 1.00 68.94 209 TRP A CA 1
ATOM 1679 C C . TRP A 1 209 ? -19.406 -2.701 18.363 1.00 68.94 209 TRP A C 1
ATOM 1681 O O . TRP A 1 209 ? -20.265 -2.789 19.237 1.00 68.94 209 TRP A O 1
ATOM 1691 N N . ARG A 1 210 ? -19.382 -3.520 17.304 1.00 60.56 210 ARG A N 1
ATOM 1692 C CA . ARG A 1 210 ? -20.417 -4.541 17.064 1.00 60.56 210 ARG A CA 1
ATOM 1693 C C . ARG A 1 210 ? -20.001 -5.979 17.348 1.00 60.56 210 ARG A C 1
ATOM 1695 O O . ARG A 1 210 ? -20.886 -6.789 17.598 1.00 60.56 210 ARG A O 1
ATOM 1702 N N . GLN A 1 211 ? -18.715 -6.322 17.264 1.00 78.44 211 GLN A N 1
ATOM 1703 C CA . GLN A 1 211 ? -18.280 -7.712 17.451 1.00 78.44 211 GLN A CA 1
ATOM 1704 C C . GLN A 1 211 ? -17.048 -7.828 18.348 1.00 78.44 211 GLN A C 1
ATOM 1706 O O . GLN A 1 211 ? -17.206 -8.102 19.533 1.00 78.44 211 GLN A O 1
ATOM 1711 N N . TYR A 1 212 ? -15.839 -7.610 17.822 1.00 76.69 212 TYR A N 1
ATOM 1712 C CA . TYR A 1 212 ? -14.605 -7.921 18.544 1.00 76.69 212 TYR A CA 1
ATOM 1713 C C . TYR A 1 212 ? -13.635 -6.739 18.583 1.00 76.69 212 TYR A C 1
ATOM 1715 O O . TYR A 1 212 ? -13.357 -6.100 17.564 1.00 76.69 212 TYR A O 1
ATOM 1723 N N . LEU A 1 213 ? -13.101 -6.501 19.781 1.00 79.69 213 LEU A N 1
ATOM 1724 C CA . LEU A 1 213 ? -12.021 -5.567 20.068 1.00 79.69 213 LEU A CA 1
ATOM 1725 C C . LEU A 1 213 ? -10.913 -6.317 20.806 1.00 79.69 213 LEU A C 1
ATOM 1727 O O . LEU A 1 213 ? -11.155 -6.937 21.841 1.00 79.69 213 LEU A O 1
ATOM 1731 N N . THR A 1 214 ? -9.692 -6.221 20.302 1.00 81.31 214 THR A N 1
ATOM 1732 C CA . THR A 1 214 ? -8.481 -6.544 21.051 1.00 81.31 214 THR A CA 1
ATOM 1733 C C . THR A 1 214 ? -7.684 -5.260 21.180 1.00 81.31 214 THR A C 1
ATOM 1735 O O . THR A 1 214 ? -7.246 -4.711 20.175 1.00 81.31 214 THR A O 1
ATOM 1738 N N . ASN A 1 215 ? -7.525 -4.762 22.403 1.00 78.44 215 ASN A N 1
ATOM 1739 C CA . ASN A 1 215 ? -6.763 -3.551 22.674 1.00 78.44 215 ASN A CA 1
ATOM 1740 C C . ASN A 1 215 ? -5.681 -3.855 23.711 1.00 78.44 215 ASN A C 1
ATOM 1742 O O . ASN A 1 215 ? -5.985 -4.391 24.778 1.00 78.44 215 ASN A O 1
ATOM 1746 N N . LEU A 1 216 ? -4.435 -3.524 23.385 1.00 76.94 216 LEU A N 1
ATOM 1747 C CA . LEU A 1 216 ? -3.299 -3.614 24.287 1.00 76.94 216 LEU A CA 1
ATOM 1748 C C . LEU A 1 216 ? -2.599 -2.254 24.351 1.00 76.94 216 LEU A C 1
ATOM 1750 O O . LEU A 1 216 ? -2.046 -1.784 23.357 1.00 76.94 216 LEU A O 1
ATOM 1754 N N . LEU A 1 217 ? -2.608 -1.653 25.540 1.00 75.00 217 LEU A N 1
ATOM 1755 C CA . LEU A 1 217 ? -1.974 -0.371 25.835 1.00 75.00 217 LEU A CA 1
ATOM 1756 C C . LEU A 1 217 ? -0.830 -0.603 26.822 1.00 75.00 217 LEU A C 1
ATOM 1758 O O . LEU A 1 217 ? -1.075 -0.993 27.963 1.00 75.00 217 LEU A O 1
ATOM 1762 N N . LEU A 1 218 ? 0.412 -0.365 26.402 1.00 65.06 218 LEU A N 1
ATOM 1763 C CA . LEU A 1 218 ? 1.573 -0.392 27.290 1.00 65.06 218 LEU A CA 1
ATOM 1764 C C . LEU A 1 218 ? 2.267 0.976 27.298 1.00 65.06 218 LEU A C 1
ATOM 1766 O O . LEU A 1 218 ? 2.604 1.522 26.253 1.00 65.06 218 LEU A O 1
ATOM 1770 N N . SER A 1 219 ? 2.484 1.505 28.507 1.00 60.50 219 SER A N 1
ATOM 1771 C CA . SER A 1 219 ? 3.305 2.695 28.792 1.00 60.50 219 SER A CA 1
ATOM 1772 C C . SER A 1 219 ? 2.979 3.963 27.988 1.00 60.50 219 SER A C 1
ATOM 1774 O O . SER A 1 219 ? 3.895 4.655 27.557 1.00 60.50 219 SER A O 1
ATOM 1776 N N . ASN A 1 220 ? 1.703 4.311 27.811 1.00 58.12 220 ASN A N 1
ATOM 1777 C CA . ASN A 1 220 ? 1.339 5.622 27.258 1.00 58.12 220 ASN A CA 1
ATOM 1778 C C . ASN A 1 220 ? 1.410 6.701 28.351 1.00 58.12 220 ASN A C 1
ATOM 1780 O O . ASN A 1 220 ? 0.994 6.463 29.488 1.00 58.12 220 ASN A O 1
ATOM 1784 N N . ALA A 1 221 ? 1.942 7.881 28.023 1.00 53.12 221 ALA A N 1
ATOM 1785 C CA . ALA A 1 221 ? 1.982 9.004 28.956 1.00 53.12 221 ALA A CA 1
ATOM 1786 C C . ALA A 1 221 ? 0.551 9.511 29.183 1.00 53.12 221 ALA A C 1
ATOM 1788 O O . ALA A 1 221 ? -0.027 10.177 28.335 1.00 53.12 221 ALA A O 1
ATOM 1789 N N . SER A 1 222 ? -0.046 9.172 30.325 1.00 42.25 222 SER A N 1
ATOM 1790 C CA . SER A 1 222 ? -1.332 9.729 30.736 1.00 42.25 222 SER A CA 1
ATOM 1791 C C . SER A 1 222 ? -1.157 11.225 31.012 1.00 42.25 222 SER A C 1
ATOM 1793 O O . SER A 1 222 ? -0.643 11.595 32.073 1.00 42.25 222 SER A O 1
ATOM 1795 N N . THR A 1 223 ? -1.553 12.104 30.093 1.00 39.50 223 THR A N 1
ATOM 1796 C CA . THR A 1 223 ? -1.792 13.500 30.470 1.00 39.50 223 THR A CA 1
ATOM 1797 C C . THR A 1 223 ? -3.061 13.545 31.312 1.00 39.50 223 THR A C 1
ATOM 1799 O O . THR A 1 223 ? -4.125 13.126 30.860 1.00 39.50 223 THR A O 1
ATOM 1802 N N . ARG A 1 224 ? -2.878 13.968 32.566 1.00 31.20 224 ARG A N 1
ATOM 1803 C CA . ARG A 1 224 ? -3.933 14.379 33.499 1.00 31.20 224 ARG A CA 1
ATOM 1804 C C . ARG A 1 224 ? -4.879 15.397 32.881 1.00 31.20 224 ARG A C 1
ATOM 1806 O O . ARG A 1 224 ? -4.376 16.232 32.098 1.00 31.20 224 ARG A O 1
#

Secondary structure (DSSP, 8-state):
-PPP-----SSEEEEEEES-SS-PPPPP-SSEEEEEEES-SS-PPPPP-SSEEEEEEES-SS-PPPPP-SSEEEEEEES-SS-PPPPP-SSEEEEEEES-S--PPPPPPSSEEEEEEES-S--PPPPPBSSEEEEEEES-S--PPPPPBSSEEEEEEES-S--PPPPPBSSEEEEEEES-S--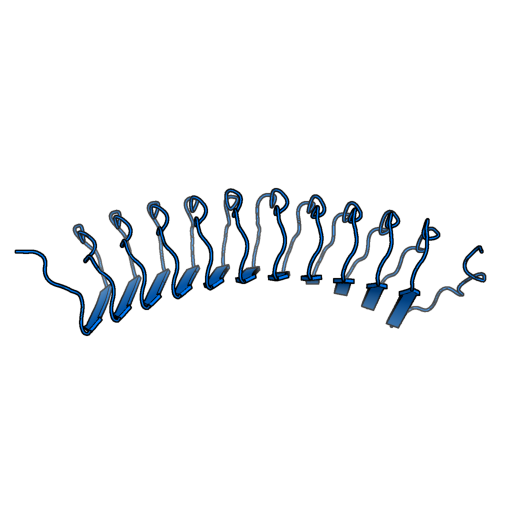PPPPPBSSEEEEEEES-S-------BSSEEEEEEES-----

Mean predicted aligned error: 10.24 Å

Foldseek 3Di:
DEDPPDPQDAEEDEAAEEQEQEDYADDEYEYEYEYHAYQYADYYAHDEYEEEYEYAAENYADDHAHDEYEEEYEYAYYNYADEYAHDAYDYEYEYHYENYADYHADEEEEYEYEYAYYCYADDEAHYEYEEEYEYHYENYADDHAHDEYEYEYEYEYECYADDHADDEYEYEYEYEYEQYADDYADDEYEYEYEYHYYAYQDDYDDDDYHYDYHYHHYNHNDDD

Organism: Owenia fusiformis (NCBI:txid6347)